Protein AF-A0A941EPT4-F1 (afdb_monomer)

Foldseek 3Di:
DDDDDDDDDDDDDDDDDPDPDDDPPPPPPPDPPDQPPDDAAEADPPPDPDDLDDPPADPPVVLVVLVVLLLVLLVVCVPVDPPQDPDDDPRDTFFDADFQQQEAEEEEAEEDAPVCCVLGDDLVLVVLLLVVLQDAQCADDPADHFNYHYDYDDSPPPRNYHHDPCLLQAACPDPSVLVCLQVSQDDFLSHAYEYEHAHLDDPRDGHAKAADAFDQPPSSRHHMYGHSQLTQCRPVRQHHSLSNVQRVLRSLPWAALQAVASDPPRRVFRPRHGYNHAHEEQDPPDPSLDSRGHYGNVSNRYDDPRSSRSSSSSCSSGRDDRPPDD

Sequence (326 aa):
MTTAVLMGTSLTGAGSALAMSGGAADHQTAAPQERQATVCIEPPRAGFDGAIRDIDDPTTAEEIAQQDSLLQALQQRAGLYTPLRIPGRPNELHAFYATGSVTIPVYVHDIYDPAEPATKLSLSQILGQIAVLNRAFAGGGPSASTAFKFELKNPFSP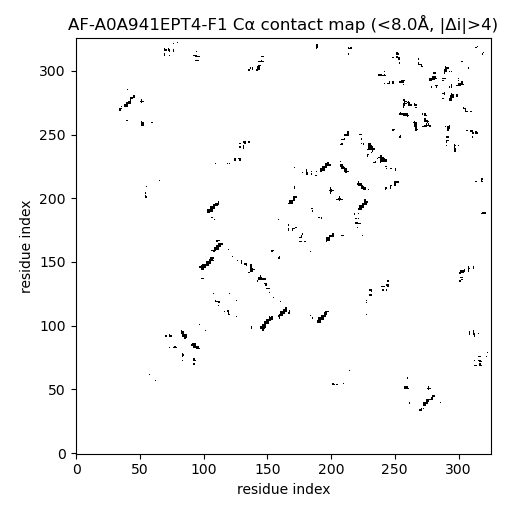TLYVADADLFQAPVDGDLVREAKQRLHVGGMNALNLYYNQARQTQGEPLLGQATFPTNDNLAQDGVIDAYDSIAGARDGSMDGDTVVHEVGHWLGLYHTFENGCASPGDYVADTPPEAWAAQGCPEQFNLHNYMDYVDDGCMDRFTPDQAQRMADSWAGFRMPVPNGS

Structure (mmCIF, N/CA/C/O backbone):
data_AF-A0A941EPT4-F1
#
_entry.id   AF-A0A941EPT4-F1
#
loop_
_atom_site.group_PDB
_atom_site.id
_atom_site.type_symbol
_atom_site.label_atom_id
_atom_site.label_alt_id
_atom_site.label_comp_id
_atom_site.label_asym_id
_atom_site.label_entity_id
_atom_site.label_seq_id
_atom_site.pdbx_PDB_ins_code
_atom_site.Cartn_x
_atom_site.Cartn_y
_atom_site.Cartn_z
_atom_site.occupancy
_atom_site.B_iso_or_equiv
_atom_site.auth_seq_id
_atom_site.auth_comp_id
_atom_site.auth_asym_id
_atom_site.auth_atom_id
_atom_site.pdbx_PDB_model_num
ATOM 1 N N . MET A 1 1 ? -41.689 -33.154 -70.236 1.00 33.94 1 MET A N 1
ATOM 2 C CA . MET A 1 1 ? -41.412 -33.025 -71.679 1.00 33.94 1 MET A CA 1
ATOM 3 C C . MET A 1 1 ? -40.130 -32.229 -71.841 1.00 33.94 1 MET A C 1
ATOM 5 O O . MET A 1 1 ? -39.956 -31.248 -71.136 1.00 33.94 1 MET A O 1
ATOM 9 N N . THR A 1 2 ? -39.285 -32.707 -72.754 1.00 32.34 2 THR A N 1
ATOM 10 C CA . THR A 1 2 ? -38.216 -31.983 -73.460 1.00 32.34 2 THR A CA 1
ATOM 11 C C . THR A 1 2 ? -36.945 -31.590 -72.698 1.00 32.34 2 THR A C 1
ATOM 13 O O . THR A 1 2 ? -36.825 -30.539 -72.081 1.00 32.34 2 THR A O 1
ATOM 16 N N . THR A 1 3 ? -35.954 -32.460 -72.877 1.00 26.62 3 THR A N 1
ATOM 17 C CA . THR A 1 3 ? -34.517 -32.196 -72.965 1.00 26.62 3 THR A CA 1
ATOM 18 C C . THR A 1 3 ? -34.207 -31.053 -73.941 1.00 26.62 3 THR A C 1
ATOM 20 O O . THR A 1 3 ? -34.795 -31.000 -75.020 1.00 26.62 3 THR A O 1
ATOM 23 N N . ALA A 1 4 ? -33.213 -30.219 -73.629 1.00 29.41 4 ALA A N 1
ATOM 24 C CA . ALA A 1 4 ? -32.471 -29.457 -74.630 1.00 29.41 4 ALA A CA 1
ATOM 25 C C . ALA A 1 4 ? -30.988 -29.408 -74.239 1.00 29.41 4 ALA A C 1
ATOM 27 O O . ALA A 1 4 ? -30.621 -28.943 -73.163 1.00 29.41 4 ALA A O 1
ATOM 28 N N . VAL A 1 5 ? -30.167 -29.947 -75.137 1.00 26.67 5 VAL A N 1
ATOM 29 C CA . VAL A 1 5 ? -28.704 -29.900 -75.157 1.00 26.67 5 VAL A CA 1
ATOM 30 C C . VAL A 1 5 ? -28.292 -28.706 -76.016 1.00 26.67 5 VAL A C 1
ATOM 32 O O . VAL A 1 5 ? -28.845 -28.534 -77.101 1.00 26.67 5 VAL A O 1
ATOM 35 N N . LEU A 1 6 ? -27.277 -27.946 -75.600 1.00 28.70 6 LEU A N 1
ATOM 36 C CA . LEU A 1 6 ? -26.445 -27.182 -76.529 1.00 28.70 6 LEU A CA 1
ATOM 37 C C . LEU A 1 6 ? -24.978 -27.223 -76.089 1.00 28.70 6 LEU A C 1
ATOM 39 O O . LEU A 1 6 ? -24.637 -26.916 -74.951 1.00 28.70 6 LEU A O 1
ATOM 43 N N . MET A 1 7 ? -24.142 -27.661 -77.029 1.00 27.39 7 MET A N 1
ATOM 44 C CA . MET A 1 7 ? -22.683 -27.679 -76.975 1.00 27.39 7 MET A CA 1
ATOM 45 C C . MET A 1 7 ? -22.106 -26.267 -77.128 1.00 27.39 7 MET A C 1
ATOM 47 O O . MET A 1 7 ? -22.691 -25.445 -77.832 1.00 27.39 7 MET A O 1
ATOM 51 N N . GLY A 1 8 ? -20.901 -26.028 -76.601 1.00 27.12 8 GLY A N 1
ATOM 52 C CA . GLY A 1 8 ? -20.106 -24.884 -77.044 1.00 27.12 8 GLY A CA 1
ATOM 53 C C . GLY A 1 8 ? -18.891 -24.538 -76.192 1.00 27.12 8 GLY A C 1
ATOM 54 O O . GLY A 1 8 ? -18.998 -23.772 -75.248 1.00 27.12 8 GLY A O 1
ATOM 55 N N . THR A 1 9 ? -17.734 -25.023 -76.645 1.00 32.84 9 THR A N 1
ATOM 56 C CA . THR A 1 9 ? -16.396 -24.405 -76.541 1.00 32.84 9 THR A CA 1
ATOM 57 C C . THR A 1 9 ? -15.717 -24.275 -75.173 1.00 32.84 9 THR A C 1
ATOM 59 O O . THR A 1 9 ? -16.002 -23.408 -74.356 1.00 32.84 9 THR A O 1
ATOM 62 N N . SER A 1 10 ? -14.686 -25.104 -75.029 1.00 31.95 10 SER A N 1
ATOM 63 C CA . SER A 1 10 ? -13.538 -24.981 -74.138 1.00 31.95 10 SER A CA 1
ATOM 64 C C . SER A 1 10 ? -12.729 -23.702 -74.386 1.00 31.95 10 SER A C 1
ATOM 66 O O . SER A 1 10 ? -12.242 -23.486 -75.496 1.00 31.95 10 SER A O 1
ATOM 68 N N . LEU A 1 11 ? -12.488 -22.935 -73.325 1.00 34.22 11 LEU A N 1
ATOM 69 C CA . LEU A 1 11 ? -11.358 -22.017 -73.200 1.00 34.22 11 LEU A CA 1
ATOM 70 C C . LEU A 1 11 ? -10.747 -22.225 -71.813 1.00 34.22 11 LEU A C 1
ATOM 72 O O . LEU A 1 11 ? -11.377 -22.002 -70.783 1.00 34.22 11 LEU A O 1
ATOM 76 N N . THR A 1 12 ? -9.517 -22.724 -71.814 1.00 34.16 12 THR A N 1
ATOM 77 C CA . THR A 1 12 ? -8.653 -22.890 -70.650 1.00 34.16 12 THR A CA 1
ATOM 78 C C . THR A 1 12 ? -8.263 -21.519 -70.104 1.00 34.16 12 THR A C 1
ATOM 80 O O . THR A 1 12 ? -7.424 -20.836 -70.688 1.00 34.16 12 THR A O 1
ATOM 83 N N . GLY A 1 13 ? -8.866 -21.122 -68.987 1.00 34.75 13 GLY A N 1
ATOM 84 C CA . GLY A 1 13 ? -8.402 -20.021 -68.149 1.00 34.75 13 GLY A CA 1
ATOM 85 C C . GLY A 1 13 ? -7.896 -20.591 -66.832 1.00 34.75 13 GLY A C 1
ATOM 86 O O . GLY A 1 13 ? -8.664 -21.200 -66.092 1.00 34.75 13 GLY A O 1
ATOM 87 N N . ALA A 1 14 ? -6.601 -20.435 -66.562 1.00 41.59 14 ALA A N 1
ATOM 88 C CA . ALA A 1 14 ? -5.994 -20.773 -65.283 1.00 41.59 14 ALA A CA 1
ATOM 89 C C . ALA A 1 14 ? -6.617 -19.896 -64.183 1.00 41.59 14 ALA A C 1
ATOM 91 O O . ALA A 1 14 ? -6.289 -18.719 -64.051 1.00 41.59 14 ALA A O 1
ATOM 92 N N . GLY A 1 15 ? -7.562 -20.466 -63.437 1.00 31.33 15 GLY A N 1
ATOM 93 C CA . GLY A 1 15 ? -8.134 -19.870 -62.239 1.00 31.33 15 GLY A CA 1
ATOM 94 C C . GLY A 1 15 ? -7.356 -20.342 -61.021 1.00 31.33 15 GLY A C 1
ATOM 95 O O . GLY A 1 15 ? -7.409 -21.519 -60.669 1.00 31.33 15 GLY A O 1
ATOM 96 N N . SER A 1 16 ? -6.624 -19.420 -60.401 1.00 36.47 16 SER A N 1
ATOM 97 C CA . SER A 1 16 ? -6.009 -19.585 -59.089 1.00 36.47 16 SER A CA 1
ATOM 98 C C . SER A 1 16 ? -7.036 -20.118 -58.090 1.00 36.47 16 SER A C 1
ATOM 100 O O . SER A 1 16 ? -8.097 -19.522 -57.904 1.00 36.47 16 SER A O 1
ATOM 102 N N . ALA A 1 17 ? -6.730 -21.245 -57.451 1.00 33.69 17 ALA A N 1
ATOM 103 C CA . ALA A 1 17 ? -7.543 -21.776 -56.372 1.00 33.69 17 ALA A CA 1
ATOM 104 C C . ALA A 1 17 ? -7.534 -20.783 -55.197 1.00 33.69 17 ALA A C 1
ATOM 106 O O . ALA A 1 17 ? -6.519 -20.621 -54.521 1.00 33.69 17 ALA A O 1
ATOM 107 N N . LEU A 1 18 ? -8.670 -20.124 -54.952 1.00 31.77 18 LEU A N 1
ATOM 108 C CA . LEU A 1 18 ? -8.967 -19.532 -53.651 1.00 31.77 18 LEU A CA 1
ATOM 109 C C . LEU A 1 18 ? -9.171 -20.688 -52.665 1.00 31.77 18 LEU A C 1
ATOM 111 O O . LEU A 1 18 ? -10.244 -21.287 -52.602 1.00 31.77 18 LEU A O 1
ATOM 115 N N . ALA A 1 19 ? -8.133 -21.010 -51.900 1.00 34.28 19 ALA A N 1
ATOM 116 C CA . ALA A 1 19 ? -8.302 -21.745 -50.659 1.00 34.28 19 ALA A CA 1
ATOM 117 C C . ALA A 1 19 ? -8.869 -20.771 -49.618 1.00 34.28 19 ALA A C 1
ATOM 119 O O . ALA A 1 19 ? -8.200 -19.829 -49.199 1.00 34.28 19 ALA A O 1
ATOM 120 N N . MET A 1 20 ? -10.123 -20.985 -49.219 1.00 36.06 20 MET A N 1
ATOM 121 C CA . MET A 1 20 ? -10.685 -20.366 -48.024 1.00 36.06 20 MET A CA 1
ATOM 122 C C . MET A 1 20 ? -10.051 -21.032 -46.801 1.00 36.06 20 MET A C 1
ATOM 124 O O . MET A 1 20 ? -10.525 -22.065 -46.334 1.00 36.06 20 MET A O 1
ATOM 128 N N . SER A 1 21 ? -8.957 -20.466 -46.295 1.00 33.31 21 SER A N 1
ATOM 129 C CA . SER A 1 21 ? -8.461 -20.784 -44.959 1.00 33.31 21 SER A CA 1
ATOM 130 C C . SER A 1 21 ? -9.197 -19.904 -43.954 1.00 33.31 21 SER A C 1
ATOM 132 O O . SER A 1 21 ? -8.997 -18.689 -43.921 1.00 33.31 21 SER A O 1
ATOM 134 N N . GLY A 1 22 ? -10.060 -20.518 -43.144 1.00 31.47 22 GLY A N 1
ATOM 135 C CA . GLY A 1 22 ? -10.551 -19.902 -41.919 1.00 31.47 22 GLY A CA 1
ATOM 136 C C . GLY A 1 22 ? -9.358 -19.545 -41.038 1.00 31.47 22 GLY A C 1
ATOM 137 O O . GLY A 1 22 ? -8.642 -20.431 -40.576 1.00 31.47 22 GLY A O 1
ATOM 138 N N . GLY A 1 23 ? -9.122 -18.248 -40.856 1.00 26.20 23 GLY A N 1
ATOM 139 C CA . GLY A 1 23 ? -8.163 -17.749 -39.885 1.00 26.20 23 GLY A CA 1
ATOM 140 C C . GLY A 1 23 ? -8.734 -17.959 -38.492 1.00 26.20 23 GLY A C 1
ATOM 141 O O . GLY A 1 23 ? -9.517 -17.142 -38.015 1.00 26.20 23 GLY A O 1
ATOM 142 N N . ALA A 1 24 ? -8.358 -19.062 -37.848 1.00 31.55 24 ALA A N 1
ATOM 143 C CA . ALA A 1 24 ? -8.254 -19.051 -36.401 1.00 31.55 24 ALA A CA 1
ATOM 144 C C . ALA A 1 24 ? -7.225 -17.965 -36.068 1.00 31.55 24 ALA A C 1
ATOM 146 O O . ALA A 1 24 ? -6.099 -18.006 -36.564 1.00 31.55 24 ALA A O 1
ATOM 147 N N . ALA A 1 25 ? -7.646 -16.946 -35.323 1.00 33.06 25 ALA A N 1
ATOM 148 C CA . ALA A 1 25 ? -6.729 -15.984 -34.748 1.00 33.06 25 ALA A CA 1
ATOM 149 C C . ALA A 1 25 ? -5.840 -16.753 -33.765 1.00 33.06 25 ALA A C 1
ATOM 151 O O . ALA A 1 25 ? -6.234 -17.003 -32.627 1.00 33.06 25 ALA A O 1
ATOM 152 N N . ASP A 1 26 ? -4.671 -17.179 -34.238 1.00 28.75 26 ASP A N 1
ATOM 153 C CA . ASP A 1 26 ? -3.569 -17.573 -33.379 1.00 28.75 26 ASP A CA 1
ATOM 154 C C . ASP A 1 26 ? -3.205 -16.333 -32.558 1.00 28.75 26 ASP A C 1
ATOM 156 O O . ASP A 1 26 ? -2.473 -15.448 -33.005 1.00 28.75 26 ASP A O 1
ATOM 160 N N . HIS A 1 27 ? -3.746 -16.255 -31.342 1.00 31.38 27 HIS A N 1
ATOM 161 C CA . HIS A 1 27 ? -3.106 -15.529 -30.259 1.00 31.38 27 HIS A CA 1
ATOM 162 C C . HIS A 1 27 ? -1.772 -16.235 -30.002 1.00 31.38 27 HIS A C 1
ATOM 164 O O . HIS A 1 27 ? -1.653 -17.094 -29.131 1.00 31.38 27 HIS A O 1
ATOM 170 N N . GLN A 1 28 ? -0.764 -15.893 -30.806 1.00 29.69 28 GLN A N 1
ATOM 171 C CA . GLN A 1 28 ? 0.622 -16.116 -30.441 1.00 29.69 28 GLN A CA 1
ATOM 172 C C . GLN A 1 28 ? 0.864 -15.262 -29.202 1.00 29.69 28 GLN A C 1
ATOM 174 O O . GLN A 1 28 ? 1.093 -14.057 -29.281 1.00 29.69 28 GLN A O 1
ATOM 179 N N . THR A 1 29 ? 0.732 -15.890 -28.038 1.00 31.58 29 THR A N 1
ATOM 180 C CA . THR A 1 29 ? 1.346 -15.412 -26.807 1.00 31.58 29 THR A CA 1
ATOM 181 C C . THR A 1 29 ? 2.811 -15.162 -27.130 1.00 31.58 29 THR A C 1
ATOM 183 O O . THR A 1 29 ? 3.498 -16.081 -27.588 1.00 31.58 29 THR A O 1
ATOM 186 N N . ALA A 1 30 ? 3.258 -13.917 -26.970 1.00 31.81 30 ALA A N 1
ATOM 187 C CA . ALA A 1 30 ? 4.658 -13.569 -27.130 1.00 31.81 30 ALA A CA 1
ATOM 188 C C . ALA A 1 30 ? 5.512 -14.557 -26.321 1.00 31.81 30 ALA A C 1
ATOM 190 O O . ALA A 1 30 ? 5.150 -14.934 -25.204 1.00 31.81 30 ALA A O 1
ATOM 191 N N . ALA A 1 31 ? 6.604 -15.026 -26.925 1.00 30.89 31 ALA A N 1
ATOM 192 C CA . ALA A 1 31 ? 7.554 -15.898 -26.255 1.00 30.89 31 ALA A CA 1
ATOM 193 C C . ALA A 1 31 ? 8.026 -15.243 -24.939 1.00 30.89 31 ALA A C 1
ATOM 195 O O . ALA A 1 31 ? 8.144 -14.015 -24.901 1.00 30.89 31 ALA A O 1
ATOM 196 N N . PRO A 1 32 ? 8.300 -16.029 -23.880 1.00 39.06 32 PRO A N 1
ATOM 197 C CA . PRO A 1 32 ? 8.771 -15.491 -22.610 1.00 39.06 32 PRO A CA 1
ATOM 198 C C . PRO A 1 32 ? 10.054 -14.715 -22.887 1.00 39.06 32 PRO A C 1
ATOM 200 O O . PRO A 1 32 ? 10.982 -15.276 -23.477 1.00 39.06 32 PRO A O 1
ATOM 203 N N . GLN A 1 33 ? 10.098 -13.437 -22.514 1.00 40.81 33 GLN A N 1
ATOM 204 C CA . GLN A 1 33 ? 11.348 -12.694 -22.539 1.00 40.81 33 GLN A CA 1
ATOM 205 C C . GLN A 1 33 ? 12.333 -13.449 -21.639 1.00 40.81 33 GLN A C 1
ATOM 207 O O . GLN A 1 33 ? 12.139 -13.579 -20.433 1.00 40.81 33 GLN A O 1
ATOM 212 N N . GLU A 1 34 ? 13.356 -14.040 -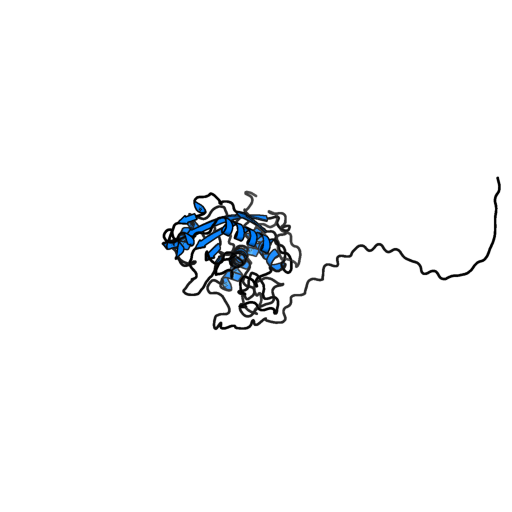22.256 1.00 36.03 34 GLU A N 1
ATOM 213 C CA . GLU A 1 34 ? 14.549 -14.499 -21.557 1.00 36.03 34 GLU A CA 1
ATOM 214 C C . GLU A 1 34 ? 15.016 -13.376 -20.630 1.00 36.03 34 GLU A C 1
ATOM 216 O O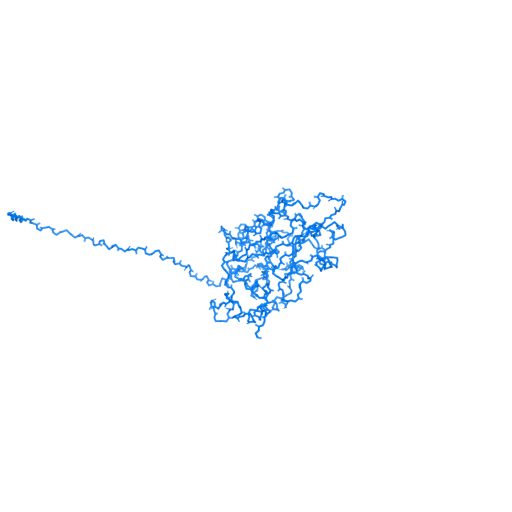 . GLU A 1 34 ? 15.165 -12.247 -21.095 1.00 36.03 34 GLU A O 1
ATOM 221 N N . ARG A 1 35 ? 15.220 -13.705 -19.342 1.00 42.16 35 ARG A N 1
ATOM 222 C CA . ARG A 1 35 ? 15.854 -12.863 -18.313 1.00 42.16 35 ARG A CA 1
ATOM 223 C C . ARG A 1 35 ? 16.743 -11.804 -18.962 1.00 42.16 35 ARG A C 1
ATOM 225 O O . ARG A 1 35 ? 17.829 -12.152 -19.431 1.00 42.16 35 ARG A O 1
ATOM 232 N N . GLN A 1 36 ? 16.320 -10.540 -18.972 1.00 42.09 36 GLN A N 1
ATOM 233 C CA . GLN A 1 36 ? 17.203 -9.437 -19.346 1.00 42.09 36 GLN A CA 1
ATOM 234 C C . GLN A 1 36 ? 18.212 -9.192 -18.217 1.00 42.09 36 GLN A C 1
ATOM 236 O O . GLN A 1 36 ? 18.281 -8.130 -17.616 1.00 42.09 36 GLN A O 1
ATOM 241 N N . ALA A 1 37 ? 19.059 -10.180 -17.943 1.00 51.09 37 ALA A N 1
ATOM 242 C CA . ALA A 1 37 ? 20.361 -9.901 -17.379 1.00 51.09 37 ALA A CA 1
ATOM 243 C C . ALA A 1 37 ? 21.176 -9.257 -18.503 1.00 51.09 37 ALA A C 1
ATOM 245 O O . ALA A 1 37 ? 21.745 -10.000 -19.302 1.00 51.09 37 ALA A O 1
ATOM 246 N N . THR A 1 38 ? 21.204 -7.922 -18.647 1.00 58.91 38 THR A N 1
ATOM 247 C CA . THR A 1 38 ? 22.326 -7.300 -19.391 1.00 58.91 38 THR A CA 1
ATOM 248 C C . THR A 1 38 ? 22.602 -5.804 -19.241 1.00 58.91 38 THR A C 1
ATOM 250 O O . THR A 1 38 ? 23.679 -5.411 -19.682 1.00 58.91 38 THR A O 1
ATOM 253 N N . VAL A 1 39 ? 21.776 -4.963 -18.609 1.00 74.62 39 VAL A N 1
ATOM 254 C CA . VAL A 1 39 ? 22.200 -3.580 -18.296 1.00 74.62 39 VAL A CA 1
ATOM 255 C C . VAL A 1 39 ? 21.637 -3.156 -16.946 1.00 74.62 39 VAL A C 1
ATOM 257 O O . VAL A 1 39 ? 20.428 -3.087 -16.775 1.00 74.62 39 VAL A O 1
ATOM 260 N N . CYS A 1 40 ? 22.543 -2.891 -16.009 1.00 85.44 40 CYS A N 1
ATOM 261 C CA . CYS A 1 40 ? 22.260 -2.178 -14.771 1.00 85.44 40 CYS A CA 1
ATOM 262 C C . CYS A 1 40 ? 21.783 -0.765 -15.119 1.00 85.44 40 CYS A C 1
ATOM 264 O O . CYS A 1 40 ? 22.518 -0.035 -15.793 1.00 85.44 40 CYS A O 1
ATOM 266 N N . ILE A 1 41 ? 20.567 -0.399 -14.718 1.00 86.56 41 ILE A N 1
ATOM 267 C CA . ILE A 1 41 ? 20.085 0.969 -14.890 1.00 86.56 41 ILE A CA 1
ATOM 268 C C . ILE A 1 41 ? 20.699 1.821 -13.783 1.00 86.56 41 ILE A C 1
ATOM 270 O O . ILE A 1 41 ? 20.650 1.471 -12.610 1.00 86.56 41 ILE A O 1
ATOM 274 N N . GLU A 1 42 ? 21.269 2.957 -14.162 1.00 85.88 42 GLU A N 1
ATOM 275 C CA . GLU A 1 42 ? 21.762 3.971 -13.234 1.00 85.88 42 GLU A CA 1
ATOM 276 C C . GLU A 1 42 ? 20.909 5.236 -13.417 1.00 85.88 42 GLU A C 1
ATOM 278 O O . GLU A 1 42 ? 21.205 6.039 -14.313 1.00 85.88 42 GLU A O 1
ATOM 283 N N . PRO A 1 43 ? 19.821 5.418 -12.640 1.00 78.06 43 PRO A N 1
ATOM 284 C CA . PRO A 1 43 ? 18.956 6.582 -12.787 1.00 78.06 43 PRO A CA 1
ATOM 285 C C . PRO A 1 43 ? 19.708 7.904 -12.554 1.00 78.06 43 PRO A C 1
ATOM 287 O O . PRO A 1 43 ? 20.690 7.944 -11.801 1.00 78.06 43 PRO A O 1
ATOM 290 N N . PRO A 1 44 ? 19.272 9.023 -13.163 1.00 70.44 44 PRO A N 1
ATOM 291 C CA . PRO A 1 44 ? 19.884 10.324 -12.922 1.00 70.44 44 PRO A CA 1
ATOM 292 C C . PRO A 1 44 ? 19.861 10.679 -11.428 1.00 70.44 44 PRO A C 1
ATOM 294 O O . PRO A 1 44 ? 18.798 10.763 -10.823 1.00 70.44 44 PRO A O 1
ATOM 297 N N . ARG A 1 45 ? 21.030 10.949 -10.835 1.00 63.66 45 ARG A N 1
ATOM 298 C CA . ARG A 1 45 ? 21.137 11.417 -9.444 1.00 63.66 45 ARG A CA 1
ATOM 299 C C . ARG A 1 45 ? 20.742 12.891 -9.353 1.00 63.66 45 ARG A C 1
ATOM 301 O O . ARG A 1 45 ? 21.600 13.774 -9.396 1.00 63.66 45 ARG A O 1
ATOM 308 N N . ALA A 1 46 ? 19.450 13.184 -9.272 1.00 55.94 46 ALA A N 1
ATOM 309 C CA . ALA A 1 46 ? 18.955 14.543 -9.078 1.00 55.94 46 ALA A CA 1
ATOM 310 C C . ALA A 1 46 ? 19.129 14.993 -7.613 1.00 55.94 46 ALA A C 1
ATOM 312 O O . ALA A 1 46 ? 18.169 15.157 -6.878 1.00 55.94 46 ALA A O 1
ATOM 313 N N . GLY A 1 47 ? 20.372 15.231 -7.182 1.00 50.81 47 GLY A N 1
ATOM 314 C CA . GLY A 1 47 ? 20.651 15.824 -5.865 1.00 50.81 47 GLY A CA 1
ATOM 315 C C . GLY A 1 47 ? 20.660 14.853 -4.680 1.00 50.81 47 GLY A C 1
ATOM 316 O O . GLY A 1 47 ? 20.675 15.312 -3.541 1.00 50.81 47 GLY A O 1
ATOM 317 N N . PHE A 1 48 ? 20.708 13.542 -4.927 1.00 45.84 48 PHE A N 1
ATOM 318 C CA . PHE A 1 48 ? 20.889 12.533 -3.885 1.00 45.84 48 PHE A CA 1
ATOM 319 C C . PHE A 1 48 ? 22.373 12.158 -3.726 1.00 45.84 48 PHE A C 1
ATOM 321 O O . PHE A 1 48 ? 23.013 11.694 -4.672 1.00 45.84 48 PHE A O 1
ATOM 328 N N . ASP A 1 49 ? 22.900 12.353 -2.516 1.00 47.09 49 ASP A N 1
ATOM 329 C CA . ASP A 1 49 ? 24.171 11.781 -2.033 1.00 47.09 49 ASP A CA 1
ATOM 330 C C . ASP A 1 49 ? 23.920 10.487 -1.213 1.00 47.09 49 ASP A C 1
ATOM 332 O O . ASP A 1 49 ? 24.843 9.937 -0.610 1.00 47.09 49 ASP A O 1
ATOM 336 N N . GLY A 1 50 ? 22.663 10.022 -1.145 1.00 49.94 50 GLY A N 1
ATOM 337 C CA . GLY A 1 50 ? 22.206 8.958 -0.248 1.00 49.94 50 GLY A CA 1
ATOM 338 C C . GLY A 1 50 ? 22.345 7.530 -0.791 1.00 49.94 50 GLY A C 1
ATOM 339 O O . GLY A 1 50 ? 22.668 7.302 -1.957 1.00 49.94 50 GLY A O 1
ATOM 340 N N . ALA A 1 51 ? 22.177 6.576 0.126 1.00 48.62 51 ALA A N 1
ATOM 341 C CA . ALA A 1 51 ? 22.542 5.170 -0.007 1.00 48.62 51 ALA A CA 1
ATOM 342 C C . ALA A 1 51 ? 21.721 4.398 -1.058 1.00 48.62 51 ALA A C 1
ATOM 344 O O . ALA A 1 51 ? 20.650 4.813 -1.472 1.00 48.62 51 ALA A O 1
ATOM 345 N N . ILE A 1 52 ? 22.241 3.228 -1.446 1.00 54.84 52 ILE A N 1
ATOM 346 C CA . ILE A 1 52 ? 21.625 2.253 -2.373 1.00 54.84 52 ILE A CA 1
ATOM 347 C C . ILE A 1 52 ? 20.290 1.691 -1.828 1.00 54.84 52 ILE A C 1
ATOM 349 O O . ILE A 1 52 ? 19.589 0.995 -2.548 1.00 54.84 52 ILE A O 1
ATOM 353 N N . ARG A 1 53 ? 19.965 1.959 -0.558 1.00 58.69 53 ARG A N 1
ATOM 354 C CA . ARG A 1 53 ? 18.869 1.351 0.203 1.00 58.69 53 ARG A CA 1
ATOM 355 C C . ARG A 1 53 ? 18.194 2.415 1.053 1.00 58.69 53 ARG A C 1
ATOM 357 O O . ARG A 1 53 ? 18.907 3.271 1.594 1.00 58.69 53 ARG A O 1
ATOM 364 N N . ASP A 1 54 ? 16.876 2.346 1.170 1.00 65.88 54 ASP A N 1
ATOM 365 C CA . ASP A 1 54 ? 16.132 3.136 2.138 1.00 65.88 54 ASP A CA 1
ATOM 366 C C . ASP A 1 54 ? 16.485 2.709 3.573 1.00 65.88 54 ASP A C 1
ATOM 368 O O . ASP A 1 54 ? 17.037 1.638 3.840 1.00 65.88 54 ASP A O 1
ATOM 372 N N . ILE A 1 55 ? 16.224 3.598 4.519 1.00 65.38 55 ILE A N 1
ATOM 373 C CA . ILE A 1 55 ? 16.498 3.437 5.938 1.00 65.38 55 ILE A CA 1
ATOM 374 C C . ILE A 1 55 ? 15.622 2.369 6.596 1.00 65.38 55 ILE A C 1
ATOM 376 O O . ILE A 1 55 ? 16.012 1.830 7.636 1.00 65.38 55 ILE A O 1
ATOM 380 N N . ASP A 1 56 ? 14.478 2.043 5.999 1.00 69.94 56 ASP A N 1
ATOM 381 C CA . ASP A 1 56 ? 13.600 0.955 6.416 1.00 69.94 56 ASP A CA 1
ATOM 382 C C . ASP A 1 56 ? 13.598 -0.249 5.464 1.00 69.94 56 ASP A C 1
ATOM 384 O O . ASP A 1 56 ? 12.871 -1.216 5.716 1.00 69.94 56 ASP A O 1
ATOM 388 N N . ASP A 1 57 ? 14.487 -0.261 4.462 1.00 76.81 57 ASP A N 1
ATOM 389 C CA . ASP A 1 57 ? 14.710 -1.454 3.654 1.00 76.81 57 ASP A CA 1
ATOM 390 C C . ASP A 1 57 ? 15.178 -2.612 4.549 1.00 76.81 57 ASP A C 1
ATOM 392 O O . ASP A 1 57 ? 16.102 -2.453 5.367 1.00 76.81 57 ASP A O 1
ATOM 396 N N . PRO A 1 58 ? 14.608 -3.819 4.372 1.00 81.38 58 PRO A N 1
ATOM 397 C CA . PRO A 1 58 ? 15.099 -5.005 5.061 1.00 81.38 58 PRO A CA 1
ATOM 398 C C . PRO A 1 58 ? 16.577 -5.193 4.738 1.00 81.38 58 PRO A C 1
ATOM 400 O O . PRO A 1 58 ? 17.041 -4.812 3.680 1.00 81.38 58 PRO A O 1
ATOM 403 N N . THR A 1 59 ? 17.377 -5.787 5.609 1.00 84.94 59 THR A N 1
ATOM 404 C CA . THR A 1 59 ? 18.741 -6.213 5.261 1.00 84.94 59 THR A CA 1
ATOM 405 C C . THR A 1 59 ? 18.714 -7.362 4.251 1.00 84.94 59 THR A C 1
ATOM 407 O O . THR A 1 59 ? 17.776 -8.153 4.235 1.00 84.94 59 THR A O 1
ATOM 410 N N . THR A 1 60 ? 19.788 -7.562 3.479 1.00 82.31 60 THR A N 1
ATOM 411 C CA . THR A 1 60 ? 19.897 -8.727 2.574 1.00 82.31 60 THR A CA 1
ATOM 412 C C . THR A 1 60 ? 19.658 -10.055 3.307 1.00 82.31 60 THR A C 1
ATOM 414 O O . THR A 1 60 ? 19.122 -11.007 2.746 1.00 82.31 60 THR A O 1
ATOM 417 N N . ALA A 1 61 ? 20.039 -10.143 4.587 1.00 85.44 61 ALA A N 1
ATOM 418 C CA . ALA A 1 61 ? 19.765 -11.322 5.404 1.00 85.44 61 ALA A CA 1
ATOM 419 C C . ALA A 1 61 ? 18.264 -11.492 5.704 1.00 85.44 61 ALA A C 1
ATOM 421 O O . ALA A 1 61 ? 17.761 -12.615 5.654 1.00 85.44 61 ALA A O 1
ATOM 422 N N . GLU A 1 62 ? 17.559 -10.400 6.003 1.00 88.19 62 GLU A N 1
ATOM 423 C CA . GLU A 1 62 ? 16.109 -10.393 6.227 1.00 88.19 62 GLU A CA 1
ATOM 424 C C . GLU A 1 62 ? 15.339 -10.691 4.940 1.00 88.19 62 GLU A C 1
ATOM 426 O O . GLU A 1 62 ? 14.386 -11.461 4.979 1.00 88.19 62 GLU A O 1
ATOM 431 N N . GLU A 1 63 ? 15.788 -10.193 3.789 1.00 85.06 63 GLU A N 1
ATOM 432 C CA . GLU A 1 63 ? 15.202 -10.527 2.486 1.00 85.06 63 GLU A CA 1
ATOM 433 C C . GLU A 1 63 ? 15.326 -12.011 2.152 1.00 85.06 63 GLU A C 1
ATOM 435 O O . GLU A 1 63 ? 14.350 -12.645 1.752 1.00 85.06 63 GLU A O 1
ATOM 440 N N . ILE A 1 64 ? 16.518 -12.591 2.333 1.00 84.62 64 ILE A N 1
ATOM 441 C CA . ILE A 1 64 ? 16.732 -14.025 2.109 1.00 84.62 64 ILE A CA 1
ATOM 442 C C . ILE A 1 64 ? 15.819 -14.825 3.041 1.00 84.62 64 ILE A C 1
ATOM 444 O O . ILE A 1 64 ? 15.139 -15.747 2.593 1.00 84.62 64 ILE A O 1
ATOM 448 N N . ALA A 1 65 ? 15.748 -14.445 4.320 1.00 87.50 65 ALA A N 1
ATOM 449 C CA . ALA A 1 65 ? 14.866 -15.095 5.283 1.00 87.50 65 ALA A CA 1
ATOM 450 C C . ALA A 1 65 ? 13.383 -14.963 4.894 1.00 87.50 65 ALA A C 1
ATOM 452 O O . ALA A 1 65 ? 12.620 -15.921 5.035 1.00 87.50 65 ALA A O 1
ATOM 453 N N . GLN A 1 66 ? 12.976 -13.809 4.369 1.00 88.06 66 GLN A N 1
ATOM 454 C CA . GLN A 1 66 ? 11.625 -13.549 3.887 1.00 88.06 66 GLN A CA 1
ATOM 455 C C . GLN A 1 66 ? 11.302 -14.390 2.641 1.00 88.06 66 GLN A C 1
ATOM 457 O O . GLN A 1 66 ? 10.224 -14.982 2.554 1.00 88.06 66 GLN A O 1
ATOM 462 N N . GLN A 1 67 ? 12.247 -14.519 1.707 1.00 88.25 67 GLN A N 1
ATOM 463 C CA . GLN A 1 67 ? 12.104 -15.349 0.512 1.00 88.25 67 GLN A CA 1
ATOM 464 C C . GLN A 1 67 ? 12.027 -16.845 0.857 1.00 88.25 67 GLN A C 1
ATOM 466 O O . GLN A 1 67 ? 11.172 -17.562 0.325 1.00 88.25 67 GLN A O 1
ATOM 471 N N . ASP A 1 68 ? 12.869 -17.314 1.779 1.00 87.06 68 ASP A N 1
ATOM 472 C CA . ASP A 1 68 ? 12.825 -18.684 2.296 1.00 87.06 68 ASP A CA 1
ATOM 473 C C . ASP A 1 68 ? 11.498 -18.959 3.017 1.00 87.06 68 ASP A C 1
ATOM 475 O O . ASP A 1 68 ? 10.866 -20.001 2.804 1.00 87.06 68 ASP A O 1
ATOM 479 N N . SER A 1 69 ? 11.030 -17.997 3.817 1.00 89.88 69 SER A N 1
ATOM 480 C CA . SER A 1 69 ? 9.747 -18.075 4.520 1.00 89.88 69 SER A CA 1
ATOM 481 C C . SER A 1 69 ? 8.573 -18.142 3.548 1.00 89.88 69 SER A C 1
ATOM 483 O O . SER A 1 69 ? 7.663 -18.945 3.757 1.00 89.88 69 SER A O 1
ATOM 485 N N . LEU A 1 70 ? 8.602 -17.368 2.457 1.00 89.69 70 LEU A N 1
ATOM 486 C CA . LEU A 1 70 ? 7.573 -17.405 1.416 1.00 89.69 70 LEU A CA 1
ATOM 487 C C . LEU A 1 70 ? 7.518 -18.782 0.755 1.00 89.69 70 LEU A C 1
ATOM 489 O O . LEU A 1 70 ? 6.448 -19.387 0.660 1.00 89.69 70 LEU A O 1
ATOM 493 N N . LEU A 1 71 ? 8.671 -19.320 0.352 1.00 86.56 71 LEU A N 1
ATOM 494 C CA . LEU A 1 71 ? 8.739 -20.648 -0.247 1.00 86.56 71 LEU A CA 1
ATOM 495 C C . LEU A 1 71 ? 8.208 -21.721 0.713 1.00 86.56 71 LEU A C 1
ATOM 497 O O . LEU A 1 71 ? 7.390 -22.556 0.321 1.00 86.56 71 LEU A O 1
ATOM 501 N N . GLN A 1 72 ? 8.630 -21.688 1.978 1.00 86.81 72 GLN A N 1
ATOM 502 C CA . GLN A 1 72 ? 8.182 -22.643 2.987 1.00 86.81 72 GLN A CA 1
ATOM 503 C C . GLN A 1 72 ? 6.672 -22.525 3.245 1.00 86.81 72 GLN A C 1
ATOM 505 O O . GLN A 1 72 ? 5.965 -23.532 3.334 1.00 86.81 72 GLN A O 1
ATOM 510 N N . ALA A 1 73 ? 6.154 -21.301 3.304 1.00 87.56 73 ALA A N 1
ATOM 511 C CA . ALA A 1 73 ? 4.741 -21.011 3.474 1.00 87.56 73 ALA A CA 1
ATOM 512 C C . ALA A 1 73 ? 3.879 -21.515 2.305 1.00 87.56 73 ALA A C 1
ATOM 514 O O . ALA A 1 73 ? 2.787 -22.051 2.532 1.00 87.56 73 ALA A O 1
ATOM 515 N N . LEU A 1 74 ? 4.362 -21.374 1.069 1.00 87.06 74 LEU A N 1
ATOM 516 C CA . LEU A 1 74 ? 3.720 -21.921 -0.127 1.00 87.06 74 LEU A CA 1
ATOM 517 C C . LEU A 1 74 ? 3.742 -23.452 -0.115 1.00 87.06 74 LEU A C 1
ATOM 519 O O . LEU A 1 74 ? 2.720 -24.078 -0.390 1.00 87.06 74 LEU A O 1
ATOM 523 N N . GLN A 1 75 ? 4.870 -24.063 0.262 1.00 84.56 75 GLN A N 1
ATOM 524 C CA . GLN A 1 75 ? 4.998 -25.519 0.389 1.00 84.56 75 GLN A CA 1
ATOM 525 C C . GLN A 1 75 ? 4.018 -26.090 1.419 1.00 84.56 75 GLN A C 1
ATOM 527 O O . GLN A 1 75 ? 3.343 -27.077 1.137 1.00 84.56 75 GLN A O 1
ATOM 532 N N . GLN A 1 76 ? 3.892 -25.453 2.586 1.00 83.81 76 GLN A N 1
ATOM 533 C CA . GLN A 1 76 ? 2.954 -25.869 3.636 1.00 83.81 76 GLN A CA 1
ATOM 534 C C . GLN A 1 76 ? 1.488 -25.786 3.191 1.00 83.81 76 GLN A C 1
ATOM 536 O O . GLN A 1 76 ? 0.651 -26.548 3.672 1.00 83.81 76 GLN A O 1
ATOM 541 N N . ARG A 1 77 ? 1.170 -24.863 2.278 1.00 81.94 77 ARG A N 1
ATOM 542 C CA . ARG A 1 77 ? -0.190 -24.645 1.770 1.00 81.94 77 ARG A CA 1
ATOM 543 C C . ARG A 1 77 ? -0.471 -25.352 0.450 1.00 81.94 77 ARG A C 1
ATOM 545 O O . ARG A 1 77 ? -1.617 -25.342 -0.008 1.00 81.94 77 ARG A O 1
ATOM 552 N N . ALA A 1 78 ? 0.534 -25.986 -0.150 1.00 79.38 78 ALA A N 1
ATOM 553 C CA . ALA A 1 78 ? 0.380 -26.745 -1.378 1.00 79.38 78 ALA A CA 1
ATOM 554 C C . ALA A 1 78 ? -0.701 -27.823 -1.196 1.00 79.38 78 ALA A C 1
ATOM 556 O O . ALA A 1 78 ? -0.671 -28.620 -0.261 1.00 79.38 78 ALA A O 1
ATOM 557 N N . GLY A 1 79 ? -1.699 -27.821 -2.080 1.00 74.81 79 GLY A N 1
ATOM 558 C CA . GLY A 1 79 ? -2.838 -28.739 -2.005 1.00 74.81 79 GLY A CA 1
ATOM 559 C C . GLY A 1 79 ? -3.941 -28.352 -1.009 1.00 74.81 79 GLY A C 1
ATOM 560 O O . GLY A 1 79 ? -5.036 -28.895 -1.126 1.00 74.81 79 GLY A O 1
ATOM 561 N N . LEU A 1 80 ? -3.719 -27.394 -0.098 1.00 75.81 80 LEU A N 1
ATOM 562 C CA . LEU A 1 80 ? -4.782 -26.846 0.765 1.00 75.81 80 LEU A CA 1
ATOM 563 C C . LEU A 1 80 ? -5.656 -25.833 0.021 1.00 75.81 80 LEU A C 1
ATOM 565 O O . LEU A 1 80 ? -6.849 -25.711 0.294 1.00 75.81 80 LEU A O 1
ATOM 569 N N . TYR A 1 81 ? -5.067 -25.135 -0.949 1.00 70.25 81 TYR A N 1
ATOM 570 C CA . TYR A 1 81 ? -5.737 -24.125 -1.753 1.00 70.25 81 TYR A CA 1
ATOM 571 C C . TYR A 1 81 ? -5.615 -24.436 -3.239 1.00 70.25 81 TYR A C 1
ATOM 573 O O . TYR A 1 81 ? -4.519 -24.512 -3.794 1.00 70.25 81 TYR A O 1
ATOM 581 N N . THR A 1 82 ? -6.762 -24.575 -3.907 1.00 59.78 82 THR A N 1
ATOM 582 C CA . THR A 1 82 ? -6.819 -24.499 -5.371 1.00 59.78 82 THR A CA 1
ATOM 583 C C . THR A 1 82 ? -6.830 -23.015 -5.700 1.00 59.78 82 THR A C 1
ATOM 585 O O . THR A 1 82 ? -7.886 -22.388 -5.634 1.00 59.78 82 THR A O 1
ATOM 588 N N . PRO A 1 83 ? -5.644 -22.432 -5.902 1.00 53.62 83 PRO A N 1
ATOM 589 C CA . PRO A 1 83 ? -4.981 -22.597 -7.188 1.00 53.62 83 PRO A CA 1
ATOM 590 C C . PRO A 1 83 ? -3.443 -22.619 -7.104 1.00 53.62 83 PRO A C 1
ATOM 592 O O . PRO A 1 83 ? -2.785 -22.220 -8.062 1.00 53.62 83 PRO A O 1
ATOM 595 N N . LEU A 1 84 ? -2.864 -23.078 -5.986 1.00 59.59 84 LEU A N 1
ATOM 596 C CA . LEU A 1 84 ? -1.424 -23.340 -5.911 1.00 59.59 84 LEU A CA 1
ATOM 597 C C . LEU A 1 84 ? -1.097 -24.458 -6.902 1.00 59.59 84 LEU A C 1
ATOM 599 O O . LEU A 1 84 ? -1.353 -25.640 -6.663 1.00 59.59 84 LEU A O 1
ATOM 603 N N . ARG A 1 85 ? -0.617 -24.061 -8.072 1.00 56.88 85 ARG A N 1
ATOM 604 C CA . ARG A 1 85 ? -0.160 -24.943 -9.137 1.00 56.88 85 ARG A CA 1
ATOM 605 C C . ARG A 1 85 ? 1.312 -24.617 -9.342 1.00 56.88 85 ARG A C 1
ATOM 607 O O . ARG A 1 85 ? 1.764 -23.531 -9.017 1.00 56.88 85 ARG A O 1
ATOM 614 N N . ILE A 1 86 ? 2.070 -25.549 -9.893 1.00 47.22 86 ILE A N 1
ATOM 615 C CA . ILE A 1 86 ? 3.425 -25.269 -10.376 1.00 47.22 86 ILE A CA 1
ATOM 616 C C . ILE A 1 86 ? 3.297 -25.016 -11.887 1.00 47.22 86 ILE A C 1
ATOM 618 O O . ILE A 1 86 ? 3.392 -25.979 -12.653 1.00 47.22 86 ILE A O 1
ATOM 622 N N . PRO A 1 87 ? 2.963 -23.803 -12.370 1.00 44.03 87 PRO A N 1
ATOM 623 C CA . PRO A 1 87 ? 3.190 -23.451 -13.760 1.00 44.03 87 PRO A CA 1
ATOM 624 C C . PRO A 1 87 ? 4.590 -22.841 -13.897 1.00 44.03 87 PRO A C 1
ATOM 626 O O . PRO A 1 87 ? 4.868 -21.809 -13.304 1.00 44.03 87 PRO A O 1
ATOM 629 N N . GLY A 1 88 ? 5.466 -23.454 -14.697 1.00 53.62 88 GLY A N 1
ATOM 630 C CA . GLY A 1 88 ? 6.775 -22.872 -15.021 1.00 53.62 88 GLY A CA 1
ATOM 631 C C . GLY A 1 88 ? 7.952 -23.811 -14.781 1.00 53.62 88 GLY A C 1
ATOM 632 O O . GLY A 1 88 ? 7.840 -25.024 -14.982 1.00 53.62 88 GLY A O 1
ATOM 633 N N . ARG A 1 89 ? 9.112 -23.242 -14.425 1.00 44.81 89 ARG A N 1
ATOM 634 C CA . ARG A 1 89 ? 10.349 -24.005 -14.204 1.00 44.81 89 ARG A CA 1
ATOM 635 C C . ARG A 1 89 ? 10.120 -25.091 -13.141 1.00 44.81 89 ARG A C 1
ATOM 637 O O . ARG A 1 89 ? 9.319 -24.896 -12.228 1.00 44.81 89 ARG A O 1
ATOM 644 N N . PRO A 1 90 ? 10.818 -26.240 -13.217 1.00 37.97 90 PRO A N 1
ATOM 645 C CA . PRO A 1 90 ? 10.730 -27.245 -12.167 1.00 37.97 90 PRO A CA 1
ATOM 646 C C . PRO A 1 90 ? 11.049 -26.601 -10.807 1.00 37.97 90 PRO A C 1
ATOM 648 O O . PRO A 1 90 ? 12.149 -26.079 -10.640 1.00 37.97 90 PRO A O 1
ATOM 651 N N . ASN A 1 91 ? 10.111 -26.691 -9.856 1.00 48.12 91 ASN A N 1
ATOM 652 C CA . ASN A 1 91 ? 10.229 -26.285 -8.443 1.00 48.12 91 ASN A CA 1
ATOM 653 C C . ASN A 1 91 ? 9.877 -24.830 -8.053 1.00 48.12 91 ASN A C 1
ATOM 655 O O . ASN A 1 91 ? 10.097 -24.481 -6.896 1.00 48.12 91 ASN A O 1
ATOM 659 N N . GLU A 1 92 ? 9.279 -24.012 -8.925 1.00 66.31 92 GLU A N 1
ATOM 660 C CA . GLU A 1 92 ? 8.704 -22.712 -8.518 1.00 66.31 92 GLU A CA 1
ATOM 661 C C . GLU A 1 92 ? 7.200 -22.887 -8.194 1.00 66.31 92 GLU A C 1
ATOM 663 O O . GLU A 1 92 ? 6.390 -23.237 -9.054 1.00 66.31 92 GLU A O 1
ATOM 668 N N . LEU A 1 93 ? 6.824 -22.756 -6.916 1.00 69.12 93 LEU A N 1
ATOM 669 C CA . LEU A 1 93 ? 5.423 -22.805 -6.479 1.00 69.12 93 LEU A CA 1
ATOM 670 C C . LEU A 1 93 ? 4.787 -21.432 -6.687 1.00 69.12 93 LEU A C 1
ATOM 672 O O . LEU A 1 93 ? 5.257 -20.473 -6.086 1.00 69.12 93 LEU A O 1
ATOM 676 N N . HIS A 1 94 ? 3.692 -21.367 -7.449 1.00 81.12 94 HIS A N 1
ATOM 677 C CA . HIS A 1 94 ? 2.953 -20.126 -7.672 1.00 81.12 94 HIS A CA 1
ATOM 678 C C . HIS A 1 94 ? 1.466 -20.269 -7.330 1.00 81.12 94 HIS A C 1
ATOM 680 O O . HIS A 1 94 ? 0.824 -21.299 -7.573 1.00 81.12 94 HIS A O 1
ATOM 686 N N . ALA A 1 95 ? 0.883 -19.217 -6.772 1.00 84.19 95 ALA A N 1
ATOM 687 C CA . ALA A 1 95 ? -0.542 -19.103 -6.527 1.00 84.19 95 ALA A CA 1
ATOM 688 C C . ALA A 1 95 ? -1.235 -18.457 -7.729 1.00 84.19 95 ALA A C 1
ATOM 690 O O . ALA A 1 95 ? -0.888 -17.357 -8.144 1.00 84.19 95 ALA A O 1
ATOM 691 N N . PHE A 1 96 ? -2.254 -19.114 -8.283 1.00 83.44 96 PHE A N 1
ATOM 692 C CA . PHE A 1 96 ? -2.971 -18.587 -9.445 1.00 83.44 96 PHE A CA 1
ATOM 693 C C . PHE A 1 96 ? -4.341 -17.985 -9.093 1.00 83.44 96 PHE A C 1
ATOM 695 O O . PHE A 1 96 ? -5.352 -18.679 -9.063 1.00 83.44 96 PHE A O 1
ATOM 702 N N . TYR A 1 97 ? -4.424 -16.677 -8.884 1.00 86.25 97 TYR A N 1
ATOM 703 C CA . TYR A 1 97 ? -5.715 -16.006 -8.698 1.00 86.25 97 TYR A CA 1
ATOM 704 C C . TYR A 1 97 ? -6.189 -15.358 -9.995 1.00 86.25 97 TYR A C 1
ATOM 706 O O . TYR A 1 97 ? -5.413 -14.740 -10.718 1.00 86.25 97 TYR A O 1
ATOM 714 N N . ALA A 1 98 ? -7.489 -15.455 -10.277 1.00 88.12 98 ALA A N 1
ATOM 715 C CA . ALA A 1 98 ? -8.071 -14.677 -11.362 1.00 88.12 98 ALA A CA 1
ATOM 716 C C . ALA A 1 98 ? -8.017 -13.178 -11.023 1.00 88.12 98 ALA A C 1
ATOM 718 O O . ALA A 1 98 ? -8.129 -12.793 -9.853 1.00 88.12 98 ALA A O 1
ATOM 719 N N . THR A 1 99 ? -7.900 -12.331 -12.044 1.00 91.62 99 THR A N 1
ATOM 720 C CA . THR A 1 99 ? -7.895 -10.873 -11.886 1.00 91.62 99 THR A CA 1
ATOM 721 C C . THR A 1 99 ? -9.075 -10.391 -11.046 1.00 91.62 99 THR A C 1
ATOM 723 O O . THR A 1 99 ? -10.232 -10.725 -11.318 1.00 91.62 99 THR A O 1
ATOM 726 N N . GLY A 1 100 ? -8.780 -9.600 -10.012 1.00 93.62 100 GLY A N 1
ATOM 727 C CA . GLY A 1 100 ? -9.780 -9.032 -9.111 1.00 93.62 100 GLY A CA 1
ATOM 728 C C . GLY A 1 100 ? -10.672 -10.057 -8.394 1.00 93.62 100 GLY A C 1
ATOM 729 O O . GLY A 1 100 ? -11.829 -9.735 -8.095 1.00 93.62 100 GLY A O 1
ATOM 730 N N . SER A 1 101 ? -10.199 -11.290 -8.189 1.00 94.69 101 SER A N 1
ATOM 731 C CA . SER A 1 101 ? -10.932 -12.344 -7.470 1.00 94.69 101 SER A CA 1
ATOM 732 C C . SER A 1 101 ? -10.752 -12.295 -5.951 1.00 94.69 101 SER A C 1
ATOM 734 O O . SER A 1 101 ? -11.575 -12.852 -5.226 1.00 94.69 101 SER A O 1
ATOM 736 N N . VAL A 1 102 ? -9.724 -11.601 -5.461 1.00 95.69 102 VAL A N 1
ATOM 737 C CA . VAL A 1 102 ? -9.441 -11.417 -4.036 1.00 95.69 102 VAL A CA 1
ATOM 738 C C . VAL A 1 102 ? -9.957 -10.049 -3.604 1.00 95.69 102 VAL A C 1
ATOM 740 O O . VAL A 1 102 ? -9.495 -9.024 -4.093 1.00 95.69 102 VAL A O 1
ATOM 743 N N . THR A 1 103 ? -10.923 -10.021 -2.684 1.00 97.81 103 THR A N 1
ATOM 744 C CA . THR A 1 103 ? -11.386 -8.774 -2.051 1.00 97.81 103 THR A CA 1
ATOM 745 C C . THR A 1 103 ? -10.749 -8.641 -0.674 1.00 97.81 103 THR A C 1
ATOM 747 O O . THR A 1 103 ? -11.053 -9.425 0.225 1.00 97.81 103 THR A O 1
ATOM 750 N N . ILE A 1 104 ? -9.875 -7.652 -0.522 1.00 98.38 104 ILE A N 1
ATOM 751 C CA . ILE A 1 104 ? -9.196 -7.300 0.719 1.00 98.38 104 ILE A CA 1
ATOM 752 C C . ILE A 1 104 ? -10.097 -6.334 1.504 1.00 98.38 104 ILE A C 1
ATOM 754 O O . ILE A 1 104 ? -10.389 -5.234 1.018 1.00 98.38 104 ILE A O 1
ATOM 758 N N . PRO A 1 105 ? -10.569 -6.712 2.706 1.00 98.38 105 PRO A N 1
ATOM 759 C CA . PRO A 1 105 ? -11.205 -5.766 3.609 1.00 98.38 105 PRO A CA 1
ATOM 760 C C . PRO A 1 105 ? -10.171 -4.749 4.101 1.00 98.38 105 PRO A C 1
ATOM 762 O O . PRO A 1 105 ? -9.133 -5.137 4.634 1.00 98.38 105 PRO A O 1
ATOM 765 N N . VAL A 1 106 ? -10.480 -3.463 3.943 1.00 98.62 106 VAL A N 1
ATOM 766 C CA . VAL A 1 106 ? -9.634 -2.353 4.389 1.00 98.62 106 VAL A CA 1
ATOM 767 C C . VAL A 1 106 ? -10.262 -1.672 5.598 1.00 98.62 106 VAL A C 1
ATOM 769 O O . VAL A 1 106 ? -11.439 -1.295 5.572 1.00 98.62 106 VAL A O 1
ATOM 772 N N . TYR A 1 107 ? -9.469 -1.497 6.646 1.00 98.44 107 TYR A N 1
ATOM 773 C CA . TYR A 1 107 ? -9.800 -0.721 7.833 1.00 98.44 107 TYR A CA 1
ATOM 774 C C . TYR A 1 107 ? -8.894 0.500 7.866 1.00 98.44 107 TYR A C 1
ATOM 776 O O . TYR A 1 107 ? -7.677 0.366 7.853 1.00 98.44 107 TYR A O 1
ATOM 784 N N . VAL A 1 108 ? -9.490 1.687 7.865 1.00 98.50 108 VAL A N 1
ATOM 785 C CA . VAL A 1 108 ? -8.739 2.946 7.914 1.00 98.50 108 VAL A CA 1
ATOM 786 C C . VAL A 1 108 ? -8.760 3.492 9.334 1.00 98.50 108 VAL A C 1
ATOM 788 O O . VAL A 1 108 ? -9.795 3.427 9.995 1.00 98.50 108 VAL A O 1
ATOM 791 N N . HIS A 1 109 ? -7.637 4.036 9.782 1.00 97.81 109 HIS A N 1
ATOM 792 C CA . HIS A 1 109 ? -7.438 4.676 11.074 1.00 97.81 109 HIS A CA 1
ATOM 793 C C . HIS A 1 109 ? -6.804 6.051 10.843 1.00 97.81 109 HIS A C 1
ATOM 795 O O . HIS A 1 109 ? -5.585 6.195 10.844 1.00 97.81 109 HIS A O 1
ATOM 801 N N . ASP A 1 110 ? -7.641 7.057 10.605 1.00 97.50 110 ASP A N 1
ATOM 802 C CA . ASP A 1 110 ? -7.230 8.452 10.455 1.00 97.50 110 ASP A CA 1
ATOM 803 C C . ASP A 1 110 ? -6.941 9.052 11.834 1.00 97.50 110 ASP A C 1
ATOM 805 O O . ASP A 1 110 ? -7.864 9.356 12.602 1.00 97.50 110 ASP A O 1
ATOM 809 N N . ILE A 1 111 ? -5.656 9.146 12.172 1.00 96.31 111 ILE A N 1
ATOM 810 C CA . ILE A 1 111 ? -5.178 9.774 13.398 1.00 96.31 111 ILE A CA 1
ATOM 811 C C . ILE A 1 111 ? -4.992 11.255 13.097 1.00 96.31 111 ILE A C 1
ATOM 813 O O . ILE A 1 111 ? -4.270 11.616 12.174 1.00 96.31 111 ILE A O 1
ATOM 817 N N . TYR A 1 112 ? -5.637 12.114 13.878 1.00 95.38 112 TYR A N 1
ATOM 818 C CA . TYR A 1 112 ? -5.625 13.554 13.636 1.00 95.38 112 TYR A CA 1
ATOM 819 C C . TYR A 1 112 ? -5.441 14.339 14.932 1.00 95.38 112 TYR A C 1
ATOM 821 O O . TYR A 1 112 ? -5.821 13.881 16.018 1.00 95.38 112 TYR A O 1
ATOM 829 N N . ASP A 1 113 ? -4.914 15.557 14.808 1.00 95.06 113 ASP A N 1
ATOM 830 C CA . ASP A 1 113 ? -4.823 16.483 15.931 1.00 95.06 113 ASP A CA 1
ATOM 831 C C . ASP A 1 113 ? -6.200 17.127 16.204 1.00 95.06 113 ASP A C 1
ATOM 833 O O . ASP A 1 113 ? -6.723 17.867 15.361 1.00 95.06 113 ASP A O 1
ATOM 837 N N . PRO A 1 114 ? -6.823 16.901 17.378 1.00 95.06 114 PRO A N 1
ATOM 838 C CA . PRO A 1 114 ? -8.084 17.548 17.732 1.00 95.06 114 PRO A CA 1
ATOM 839 C C . PRO A 1 114 ? -8.007 19.082 17.824 1.00 95.06 114 PRO A C 1
ATOM 841 O O . PRO A 1 114 ? -9.053 19.731 17.737 1.00 95.06 114 PRO A O 1
ATOM 844 N N . ALA A 1 115 ? -6.818 19.667 18.003 1.00 96.44 115 ALA A N 1
ATOM 845 C CA . ALA A 1 115 ? -6.604 21.112 17.957 1.00 96.44 115 ALA A CA 1
ATOM 846 C C . ALA A 1 115 ? -6.574 21.659 16.518 1.00 96.44 115 ALA A C 1
ATOM 848 O O . ALA A 1 115 ? -6.909 22.826 16.303 1.00 96.44 115 ALA A O 1
ATOM 849 N N . GLU A 1 116 ? -6.262 20.811 15.535 1.00 93.19 116 GLU A N 1
ATOM 850 C CA . GLU A 1 116 ? -6.199 21.147 14.111 1.00 93.19 116 GLU A CA 1
ATOM 851 C C . GLU A 1 116 ? -7.129 20.240 13.288 1.00 93.19 116 GLU A C 1
ATOM 853 O O . GLU A 1 116 ? -6.675 19.460 12.450 1.00 93.19 116 GLU A O 1
ATOM 858 N N . PRO A 1 117 ? -8.462 20.349 13.448 1.00 91.19 117 PRO A N 1
ATOM 859 C CA . PRO A 1 117 ? -9.422 19.435 12.820 1.00 91.19 117 PRO A CA 1
ATOM 860 C C . PRO A 1 117 ? -9.429 19.477 11.282 1.00 91.19 117 PRO A C 1
ATOM 862 O O . PRO A 1 117 ? -10.115 18.668 10.665 1.00 91.19 117 PRO A O 1
ATOM 865 N N . ALA A 1 118 ? -8.702 20.410 10.662 1.00 89.00 118 ALA A N 1
ATOM 866 C CA . ALA A 1 118 ? -8.476 20.447 9.219 1.00 89.00 118 ALA A CA 1
ATOM 867 C C . ALA A 1 118 ? -7.504 19.355 8.726 1.00 89.00 118 ALA A C 1
ATOM 869 O O . ALA A 1 118 ? -7.523 19.042 7.541 1.00 89.00 118 ALA A O 1
ATOM 870 N N . THR A 1 119 ? -6.692 18.772 9.616 1.00 87.06 119 THR A N 1
ATOM 871 C CA . THR A 1 119 ? -5.806 17.628 9.317 1.00 87.06 119 THR A CA 1
ATOM 872 C C . THR A 1 119 ? -6.568 16.311 9.190 1.00 87.06 119 THR A C 1
ATOM 874 O O . THR A 1 119 ? -6.090 15.368 8.570 1.00 87.06 119 THR A O 1
ATOM 877 N N . LYS A 1 120 ? -7.789 16.263 9.734 1.00 94.25 120 LYS A N 1
ATOM 878 C CA . LYS A 1 120 ? -8.677 15.108 9.664 1.00 94.25 120 LYS A CA 1
ATOM 879 C C . LYS A 1 120 ? -9.121 14.844 8.226 1.00 94.25 120 LYS A C 1
ATOM 881 O O . LYS A 1 120 ? -9.748 15.704 7.598 1.00 94.25 120 LYS A O 1
ATOM 886 N N . LEU A 1 121 ? -8.911 13.625 7.743 1.00 95.69 121 LEU A N 1
ATOM 887 C CA . LEU A 1 121 ? -9.334 13.223 6.409 1.00 95.69 121 LEU A CA 1
ATOM 888 C C . LEU A 1 121 ? -10.862 13.140 6.306 1.00 95.69 121 LEU A C 1
ATOM 890 O O . LEU A 1 121 ? -11.566 12.505 7.097 1.00 95.69 121 LEU A O 1
ATOM 894 N N . SER A 1 122 ? -11.422 13.751 5.268 1.00 96.06 122 SER A N 1
ATOM 895 C CA . SER A 1 122 ? -12.833 13.559 4.938 1.00 96.06 122 SER A CA 1
ATOM 896 C C . SER A 1 122 ? -13.091 12.128 4.457 1.00 96.06 122 SER A C 1
ATOM 898 O O . SER A 1 122 ? -12.253 11.508 3.803 1.00 96.06 122 SER A O 1
ATOM 900 N N . LEU A 1 123 ? -14.304 11.615 4.691 1.00 96.31 123 LEU A N 1
ATOM 901 C CA . LEU A 1 123 ? -14.705 10.309 4.154 1.00 96.31 123 LEU A CA 1
ATOM 902 C C . LEU A 1 123 ? -14.567 10.253 2.621 1.00 96.31 123 LEU A C 1
ATOM 904 O O . LEU A 1 123 ? -14.237 9.207 2.075 1.00 96.31 123 LEU A O 1
ATOM 908 N N . SER A 1 124 ? -14.781 11.372 1.921 1.00 96.88 124 SER A N 1
ATOM 909 C CA . SER A 1 124 ? -14.552 11.470 0.474 1.00 96.88 124 SER A CA 1
ATOM 910 C C . SER A 1 124 ? -13.090 11.282 0.077 1.00 96.88 124 SER A C 1
ATOM 912 O O . SER A 1 124 ? -12.844 10.619 -0.924 1.00 96.88 124 SER A O 1
ATOM 914 N N . GLN A 1 125 ? -12.137 11.822 0.844 1.00 97.31 125 GLN A N 1
ATOM 915 C CA . GLN A 1 125 ? -10.708 11.594 0.599 1.00 97.31 125 GLN A CA 1
ATOM 916 C C . GLN A 1 125 ? -10.370 10.118 0.814 1.00 97.31 125 GLN A C 1
ATOM 918 O O . GLN A 1 125 ? -9.817 9.491 -0.082 1.00 97.31 125 GLN A O 1
ATOM 923 N N . ILE A 1 126 ? -10.816 9.530 1.930 1.00 98.19 126 ILE A N 1
ATOM 924 C CA . ILE A 1 126 ? -10.597 8.107 2.234 1.00 98.19 126 ILE A CA 1
ATOM 925 C C . ILE A 1 126 ? -11.172 7.211 1.126 1.00 98.19 126 ILE A C 1
ATOM 927 O O . ILE A 1 126 ? -10.490 6.328 0.616 1.00 98.19 126 ILE A O 1
ATOM 931 N N . LEU A 1 127 ? -12.415 7.451 0.696 1.00 97.94 127 LEU A N 1
ATOM 932 C CA . LEU A 1 127 ? -13.021 6.711 -0.418 1.00 97.94 127 LEU A CA 1
ATOM 933 C C . LEU A 1 127 ? -12.282 6.943 -1.744 1.00 97.94 127 LEU A C 1
ATOM 935 O O . LEU A 1 127 ? -12.187 6.020 -2.552 1.00 97.94 127 LEU A O 1
ATOM 939 N N . GLY A 1 128 ? -11.748 8.148 -1.955 1.00 98.25 128 GLY A N 1
ATOM 940 C CA . GLY A 1 128 ? -10.867 8.471 -3.073 1.00 98.25 128 GLY A CA 1
ATOM 941 C C . GLY A 1 128 ? -9.615 7.597 -3.081 1.00 98.25 128 GLY A C 1
ATOM 942 O O . GLY A 1 128 ? -9.315 6.994 -4.107 1.00 98.25 128 GLY A O 1
ATOM 943 N N . GLN A 1 129 ? -8.958 7.422 -1.934 1.00 98.44 129 GLN A N 1
ATOM 944 C CA . GLN A 1 129 ? -7.784 6.553 -1.820 1.00 98.44 129 GLN A CA 1
ATOM 945 C C . GLN A 1 129 ? -8.112 5.077 -2.080 1.00 98.44 129 GLN A C 1
ATOM 947 O O . GLN A 1 129 ? -7.381 4.379 -2.781 1.00 98.44 129 GLN A O 1
ATOM 952 N N . ILE A 1 130 ? -9.258 4.591 -1.593 1.00 98.69 130 ILE A N 1
ATOM 953 C CA . ILE A 1 130 ? -9.725 3.232 -1.915 1.00 98.69 130 ILE A CA 1
ATOM 954 C C . ILE A 1 130 ? -9.975 3.078 -3.424 1.00 98.69 130 ILE A C 1
ATOM 956 O O . ILE A 1 130 ? -9.739 2.007 -3.989 1.00 98.69 130 ILE A O 1
ATOM 960 N N . ALA A 1 131 ? -10.437 4.131 -4.104 1.00 98.56 131 ALA A N 1
ATOM 961 C CA . ALA A 1 131 ? -10.582 4.126 -5.557 1.00 98.56 131 ALA A CA 1
ATOM 962 C C . ALA A 1 131 ? -9.224 4.139 -6.285 1.00 98.56 131 ALA A C 1
ATOM 964 O O . ALA A 1 131 ? -9.093 3.444 -7.292 1.00 98.56 131 ALA A O 1
ATOM 965 N N . VAL A 1 132 ? -8.221 4.864 -5.772 1.00 98.38 132 VAL A N 1
ATOM 966 C CA . VAL A 1 132 ? -6.833 4.847 -6.276 1.00 98.38 132 VAL A CA 1
ATOM 967 C C . VAL A 1 132 ? -6.248 3.437 -6.191 1.00 98.38 132 VAL A C 1
ATOM 969 O O . VAL A 1 132 ? -5.851 2.897 -7.222 1.00 98.38 132 VAL A O 1
ATOM 972 N N . LEU A 1 133 ? -6.330 2.783 -5.025 1.00 98.69 133 LEU A N 1
ATOM 973 C CA . LEU A 1 133 ? -5.905 1.388 -4.855 1.00 98.69 133 LEU A CA 1
ATOM 974 C C . LEU A 1 133 ? -6.597 0.455 -5.857 1.00 98.69 133 LEU A C 1
ATOM 976 O O . LEU A 1 133 ? -5.948 -0.299 -6.575 1.00 98.69 133 LEU A O 1
ATOM 980 N N . ASN A 1 134 ? -7.926 0.522 -5.964 1.00 98.62 134 ASN A N 1
ATOM 981 C CA . ASN A 1 134 ? -8.648 -0.331 -6.910 1.00 98.62 134 ASN A CA 1
ATOM 982 C C . ASN A 1 134 ? -8.274 -0.057 -8.374 1.00 98.62 134 ASN A C 1
ATOM 984 O O . ASN A 1 134 ? -8.299 -0.989 -9.173 1.00 98.62 134 ASN A O 1
ATOM 988 N N . ARG A 1 135 ? -7.937 1.185 -8.741 1.00 97.88 135 ARG A N 1
ATOM 989 C CA . ARG A 1 135 ? -7.469 1.530 -10.090 1.00 97.88 135 ARG A CA 1
ATOM 990 C C . ARG A 1 135 ? -6.085 0.938 -10.354 1.00 97.88 135 ARG A C 1
ATOM 992 O O . ARG A 1 135 ? -5.936 0.228 -11.344 1.00 97.88 135 ARG A O 1
ATOM 999 N N . ALA A 1 136 ? -5.117 1.190 -9.474 1.00 98.06 136 ALA A N 1
ATOM 1000 C CA . ALA A 1 136 ? -3.741 0.722 -9.633 1.00 98.06 136 ALA A CA 1
ATOM 1001 C C . ALA A 1 136 ? -3.665 -0.813 -9.707 1.00 98.06 136 ALA A C 1
ATOM 1003 O O . ALA A 1 136 ? -3.092 -1.374 -10.640 1.00 98.06 136 ALA A O 1
ATOM 1004 N N . PHE A 1 137 ? -4.343 -1.507 -8.787 1.00 98.62 137 PHE A N 1
ATOM 1005 C CA . PHE A 1 137 ? -4.315 -2.970 -8.699 1.00 98.62 137 PHE A CA 1
ATOM 1006 C C . PHE A 1 137 ? -5.211 -3.681 -9.723 1.00 98.62 137 PHE A C 1
ATOM 1008 O O . PHE A 1 137 ? -4.973 -4.853 -10.031 1.00 98.62 137 PHE A O 1
ATOM 1015 N N . ALA A 1 138 ? -6.220 -3.013 -10.293 1.00 98.19 138 ALA A N 1
ATOM 1016 C CA . ALA A 1 138 ? -6.942 -3.554 -11.448 1.00 98.19 138 ALA A CA 1
ATOM 1017 C C . ALA A 1 138 ? -6.074 -3.573 -12.719 1.00 98.19 138 ALA A C 1
ATOM 1019 O O . ALA A 1 138 ? -6.382 -4.326 -13.650 1.00 98.19 138 ALA A O 1
ATOM 1020 N N . GLY A 1 139 ? -4.987 -2.796 -12.746 1.00 96.00 139 GLY A N 1
ATOM 1021 C CA . GLY A 1 139 ? -4.117 -2.623 -13.902 1.00 96.00 139 GLY A CA 1
ATOM 1022 C C . GLY A 1 139 ? -4.800 -1.871 -15.049 1.00 96.00 139 GLY A C 1
ATOM 1023 O O . GLY A 1 139 ? -5.823 -1.206 -14.876 1.00 96.00 139 GLY A O 1
ATOM 1024 N N . GLY A 1 140 ? -4.240 -2.008 -16.249 1.00 93.12 140 GLY A N 1
ATOM 1025 C CA . GLY A 1 140 ? -4.658 -1.278 -17.447 1.00 93.12 140 GLY A CA 1
ATOM 1026 C C . GLY A 1 140 ? -3.559 -0.344 -17.950 1.00 93.12 140 GLY A C 1
ATOM 1027 O O . GLY A 1 140 ? -2.599 -0.056 -17.243 1.00 93.12 140 GLY A O 1
ATOM 1028 N N . GLY A 1 141 ? -3.673 0.112 -19.202 1.00 90.44 141 GLY A N 1
ATOM 1029 C CA . GLY A 1 141 ? -2.580 0.850 -19.842 1.00 90.44 141 GLY A CA 1
ATOM 1030 C C . GLY A 1 141 ? -1.278 0.028 -19.811 1.00 90.44 141 GLY A C 1
ATOM 1031 O O . GLY A 1 141 ? -1.298 -1.094 -20.325 1.00 90.44 141 GLY A O 1
ATOM 1032 N N . PRO A 1 142 ? -0.176 0.549 -19.232 1.00 90.38 142 PRO A N 1
ATOM 1033 C CA . PRO A 1 142 ? 1.081 -0.185 -19.073 1.00 90.38 142 PRO A CA 1
ATOM 1034 C C . PRO A 1 142 ? 1.107 -1.146 -17.867 1.00 90.38 142 PRO A C 1
ATOM 1036 O O . PRO A 1 142 ? 2.018 -1.965 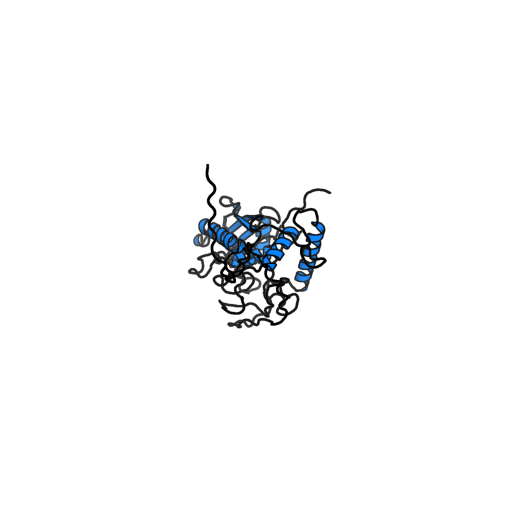-17.781 1.00 90.38 142 PRO A O 1
ATOM 1039 N N . SER A 1 143 ? 0.136 -1.065 -16.949 1.00 96.25 143 SER A N 1
ATOM 1040 C CA . SER A 1 143 ? 0.120 -1.832 -15.698 1.00 96.25 143 SER A CA 1
ATOM 1041 C C . SER A 1 143 ? -0.520 -3.208 -15.843 1.00 96.25 143 SER A C 1
ATOM 1043 O O . SER A 1 143 ? -1.607 -3.352 -16.420 1.00 96.25 143 SER A O 1
ATOM 1045 N N . ALA A 1 144 ? 0.120 -4.221 -15.259 1.00 96.12 144 ALA A N 1
ATOM 1046 C CA . ALA A 1 144 ? -0.447 -5.554 -15.145 1.00 96.12 144 ALA A CA 1
ATOM 1047 C C . ALA A 1 144 ? -1.654 -5.573 -14.194 1.00 96.12 144 ALA A C 1
ATOM 1049 O O . ALA A 1 144 ? -1.668 -4.950 -13.134 1.00 96.12 144 ALA A O 1
ATOM 1050 N N . SER A 1 145 ? -2.683 -6.336 -14.558 1.00 97.25 145 SER A N 1
ATOM 1051 C CA . SER A 1 145 ? -3.822 -6.571 -13.673 1.00 97.25 145 SER A CA 1
ATOM 1052 C C . SER A 1 145 ? -3.464 -7.556 -12.563 1.00 97.25 145 SER A C 1
ATOM 1054 O O . SER A 1 145 ? -2.957 -8.643 -12.836 1.00 97.25 145 SER A O 1
ATOM 1056 N N . THR A 1 146 ? -3.823 -7.233 -11.322 1.00 97.81 146 THR A N 1
ATOM 1057 C CA . THR A 1 146 ? -3.580 -8.100 -10.161 1.00 97.81 146 THR A CA 1
ATOM 1058 C C . THR A 1 146 ? -4.839 -8.868 -9.740 1.00 97.81 146 THR A C 1
ATOM 1060 O O . THR A 1 146 ? -5.945 -8.685 -10.264 1.00 97.81 146 THR A O 1
ATOM 1063 N N . ALA A 1 147 ? -4.696 -9.744 -8.748 1.00 96.19 147 ALA A N 1
ATOM 1064 C CA . ALA A 1 147 ? -5.810 -10.466 -8.146 1.00 96.19 147 ALA A CA 1
ATOM 1065 C C . ALA A 1 147 ? -6.703 -9.600 -7.239 1.00 96.19 147 ALA A C 1
ATOM 1067 O O . ALA A 1 147 ? -7.792 -10.047 -6.874 1.00 96.19 147 ALA A O 1
ATOM 1068 N N . PHE A 1 148 ? -6.258 -8.402 -6.860 1.00 98.44 148 PHE A N 1
ATOM 1069 C CA . PHE A 1 148 ? -6.737 -7.715 -5.665 1.00 98.44 148 PHE A CA 1
ATOM 1070 C C . PHE A 1 148 ? -7.750 -6.608 -5.960 1.00 98.44 148 PHE A C 1
ATOM 1072 O O . PHE A 1 148 ? -7.660 -5.877 -6.944 1.00 98.44 148 PHE A O 1
ATOM 1079 N N . LYS A 1 149 ? -8.729 -6.498 -5.066 1.00 98.38 149 LYS A N 1
ATOM 1080 C CA . LYS A 1 149 ? -9.688 -5.401 -4.936 1.00 98.38 149 LYS A CA 1
ATOM 1081 C C . LYS A 1 149 ? -9.775 -5.013 -3.472 1.00 98.38 149 LYS A C 1
ATOM 1083 O O . LYS A 1 149 ? -9.637 -5.871 -2.606 1.00 98.38 149 LYS A O 1
ATOM 1088 N N . PHE A 1 150 ? -10.081 -3.756 -3.202 1.00 98.81 150 PHE A N 1
ATOM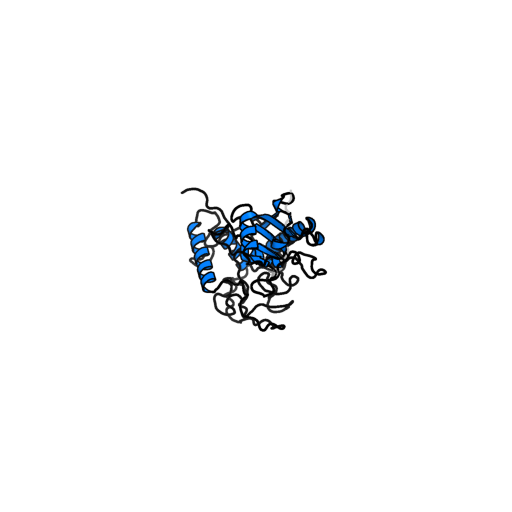 1089 C CA . PHE A 1 150 ? -10.064 -3.187 -1.858 1.00 98.81 150 PHE A CA 1
ATOM 1090 C C . PHE A 1 150 ? -11.441 -2.652 -1.494 1.00 98.81 150 PHE A C 1
ATOM 1092 O O . PHE A 1 150 ? -12.063 -1.931 -2.278 1.00 98.81 150 PHE A O 1
ATOM 1099 N N . GLU A 1 151 ? -11.926 -2.993 -0.302 1.00 98.62 151 GLU A N 1
ATOM 1100 C CA . GLU A 1 151 ? -13.241 -2.566 0.171 1.00 98.62 151 GLU A CA 1
ATOM 1101 C C . GLU A 1 151 ? -13.158 -2.019 1.598 1.00 98.62 151 GLU A C 1
ATOM 1103 O O . GLU A 1 151 ? -12.835 -2.756 2.530 1.00 98.62 151 GLU A O 1
ATOM 1108 N N . LEU A 1 152 ? -13.502 -0.740 1.778 1.00 98.56 152 LEU A N 1
ATOM 1109 C CA . LEU A 1 152 ? -13.562 -0.101 3.094 1.00 98.56 152 LEU A CA 1
ATOM 1110 C C . LEU A 1 152 ? -14.634 -0.757 3.975 1.00 98.56 152 LEU A C 1
ATOM 1112 O O . LEU A 1 152 ? -15.803 -0.828 3.591 1.00 98.56 152 LEU A O 1
ATOM 1116 N N . LYS A 1 153 ? -14.257 -1.186 5.183 1.00 98.31 153 LYS A N 1
ATOM 1117 C CA . LYS A 1 153 ? -15.154 -1.899 6.110 1.00 98.31 153 LYS A CA 1
ATOM 1118 C C . LYS A 1 153 ? -15.621 -1.089 7.308 1.00 98.31 153 LYS A C 1
ATOM 1120 O O . LYS A 1 153 ? -16.607 -1.473 7.936 1.00 98.31 153 LYS A O 1
ATOM 1125 N N . ASN A 1 154 ? -14.974 0.029 7.622 1.00 96.62 154 ASN A N 1
ATOM 1126 C CA . ASN A 1 154 ? -15.245 0.785 8.844 1.00 96.62 154 ASN A CA 1
ATOM 1127 C C . ASN A 1 154 ? -15.678 2.257 8.647 1.00 96.62 154 ASN A C 1
ATOM 1129 O O . ASN A 1 154 ? -15.369 3.064 9.521 1.00 96.62 154 ASN A O 1
ATOM 1133 N N . PRO A 1 155 ? -16.462 2.638 7.609 1.00 95.50 155 PRO A N 1
ATOM 1134 C CA . PRO A 1 155 ? -16.773 4.049 7.311 1.00 95.50 155 PRO A CA 1
ATOM 1135 C C . PRO A 1 155 ? -17.554 4.789 8.415 1.00 95.50 155 PRO A C 1
ATOM 1137 O O . PRO A 1 155 ? -17.624 6.013 8.412 1.00 95.50 155 PRO A O 1
ATOM 1140 N N . PHE A 1 156 ? -18.156 4.055 9.354 1.00 93.00 156 PHE A N 1
ATOM 1141 C CA . PHE A 1 156 ? -18.922 4.597 10.483 1.00 93.00 156 PHE A CA 1
ATOM 1142 C C . PHE A 1 156 ? -18.432 4.069 11.839 1.00 93.00 156 PHE A C 1
ATOM 1144 O O . PHE A 1 156 ? -19.123 4.205 12.848 1.00 93.00 156 PHE A O 1
ATOM 1151 N N . SER A 1 157 ? -17.268 3.415 11.866 1.00 93.75 157 SER A N 1
ATOM 1152 C CA . SER A 1 157 ? -16.689 2.880 13.098 1.00 93.75 157 SER A CA 1
ATOM 1153 C C . SER A 1 157 ? -16.042 3.997 13.919 1.00 93.75 157 SER A C 1
ATOM 1155 O O . SER A 1 157 ? -15.415 4.882 13.334 1.00 93.75 157 SER A O 1
ATOM 1157 N N . PRO A 1 158 ? -16.072 3.929 15.263 1.00 88.56 158 PRO A N 1
ATOM 1158 C CA . PRO A 1 158 ? -15.253 4.809 16.096 1.00 88.56 158 PRO A CA 1
ATOM 1159 C C . PRO A 1 158 ? -13.746 4.618 15.865 1.00 88.56 158 PRO A C 1
ATOM 1161 O O . PRO A 1 158 ? -12.975 5.505 16.199 1.00 88.56 158 PRO A O 1
ATOM 1164 N N . THR A 1 159 ? -13.319 3.492 15.284 1.00 90.94 159 THR A N 1
ATOM 1165 C CA . THR A 1 159 ? -11.909 3.251 14.941 1.00 90.94 159 THR A CA 1
ATOM 1166 C C . THR A 1 159 ? -11.461 3.944 13.656 1.00 90.94 159 THR A C 1
ATOM 1168 O O . THR A 1 159 ? -10.270 3.910 13.370 1.00 90.94 159 THR A O 1
ATOM 1171 N N . LEU A 1 160 ? -12.386 4.548 12.893 1.00 97.19 160 LEU A N 1
ATOM 1172 C CA . LEU A 1 160 ? -12.042 5.286 11.676 1.00 97.19 160 LEU A CA 1
ATOM 1173 C C . LEU A 1 160 ? -11.283 6.573 11.980 1.00 97.19 160 LEU A C 1
ATOM 1175 O O . LEU A 1 160 ? -10.344 6.897 11.273 1.00 97.19 160 LEU A O 1
ATOM 1179 N N . TYR A 1 161 ? -11.713 7.301 13.010 1.00 97.62 161 TYR A N 1
ATOM 1180 C CA . TYR A 1 161 ? -11.184 8.612 13.361 1.00 97.62 161 TYR A CA 1
ATOM 1181 C C . TYR A 1 161 ? -10.649 8.589 14.786 1.00 97.62 161 TYR A C 1
ATOM 1183 O O . TYR A 1 161 ? -11.423 8.462 15.738 1.00 97.62 161 TYR A O 1
ATOM 1191 N N . VAL A 1 162 ? -9.339 8.747 14.931 1.00 96.25 162 VAL A N 1
ATOM 1192 C CA . VAL A 1 162 ? -8.623 8.667 16.203 1.00 96.25 162 VAL A CA 1
ATOM 1193 C C . VAL A 1 162 ? -8.074 10.052 16.541 1.00 96.25 162 VAL A C 1
ATOM 1195 O O . VAL A 1 162 ? -7.112 10.517 15.948 1.00 96.25 162 VAL A O 1
ATOM 1198 N N . ALA A 1 163 ? -8.713 10.739 17.487 1.00 95.94 163 ALA A N 1
ATOM 1199 C CA . ALA A 1 163 ? -8.261 12.052 17.946 1.00 95.94 163 ALA A CA 1
ATOM 1200 C C . ALA A 1 163 ? -7.118 11.892 18.960 1.00 95.94 163 ALA A C 1
ATOM 1202 O O . ALA A 1 163 ? -7.382 11.586 20.126 1.00 95.94 163 ALA A O 1
ATOM 1203 N N . ASP A 1 164 ? -5.873 12.071 18.522 1.00 95.50 164 ASP A N 1
ATOM 1204 C CA . ASP A 1 164 ? -4.678 11.811 19.334 1.00 95.50 164 ASP A CA 1
ATOM 1205 C C . ASP A 1 164 ? -3.486 12.628 18.802 1.00 95.50 164 ASP A C 1
ATOM 1207 O O . ASP A 1 164 ? -2.857 12.251 17.817 1.00 95.50 164 ASP A O 1
ATOM 1211 N N . ALA A 1 165 ? -3.204 13.779 19.425 1.00 93.62 165 ALA A N 1
ATOM 1212 C CA . ALA A 1 165 ? -2.163 14.704 18.964 1.00 93.62 165 ALA A CA 1
ATOM 1213 C C . ALA A 1 165 ? -0.743 14.128 19.111 1.00 93.62 165 ALA A C 1
ATOM 1215 O O . ALA A 1 165 ? 0.111 14.381 18.263 1.00 93.62 165 ALA A O 1
ATOM 1216 N N . ASP A 1 166 ? -0.495 13.333 20.156 1.00 93.75 166 ASP A N 1
ATOM 1217 C CA . ASP A 1 166 ? 0.817 12.725 20.387 1.00 93.75 166 ASP A CA 1
ATOM 1218 C C . ASP A 1 166 ? 1.087 11.645 19.335 1.00 93.75 166 ASP A C 1
ATOM 1220 O O . ASP A 1 166 ? 2.159 11.613 18.731 1.00 93.75 166 ASP A O 1
ATOM 1224 N N . LEU A 1 167 ? 0.089 10.800 19.055 1.00 93.88 167 LEU A N 1
ATOM 1225 C CA . LEU A 1 167 ? 0.187 9.794 18.001 1.00 93.88 167 LEU A CA 1
ATOM 1226 C C . LEU A 1 167 ? 0.216 10.418 16.598 1.00 93.88 167 LEU A C 1
ATOM 1228 O O . LEU A 1 167 ? 0.890 9.893 15.710 1.00 93.88 167 LEU A O 1
ATOM 1232 N N . PHE A 1 168 ? -0.471 11.546 16.394 1.00 93.81 168 PHE A N 1
ATOM 1233 C CA . PHE A 1 168 ? -0.433 12.274 15.129 1.00 93.81 168 PHE A CA 1
ATOM 1234 C C . PHE A 1 168 ? 1.002 12.675 14.763 1.00 93.81 168 PHE A C 1
ATOM 1236 O O . PHE A 1 168 ? 1.402 12.494 13.618 1.00 93.81 168 PHE A O 1
ATOM 1243 N N . GLN A 1 169 ? 1.798 13.128 15.737 1.00 91.31 169 GLN A N 1
ATOM 1244 C CA . GLN A 1 169 ? 3.200 13.529 15.544 1.00 91.31 169 GLN A CA 1
ATOM 1245 C C . GLN A 1 169 ? 4.214 12.380 15.685 1.00 91.31 169 GLN A C 1
ATOM 1247 O O . GLN A 1 169 ? 5.407 12.586 15.455 1.00 91.31 169 GLN A O 1
ATOM 1252 N N . ALA A 1 170 ? 3.782 11.194 16.117 1.00 90.50 170 ALA A N 1
ATOM 1253 C CA . ALA A 1 170 ? 4.689 10.111 16.480 1.00 90.50 170 ALA A CA 1
ATOM 1254 C C . ALA A 1 170 ? 5.436 9.547 15.256 1.00 90.50 170 ALA A C 1
ATOM 1256 O O . ALA A 1 170 ? 4.767 9.155 14.300 1.00 90.50 170 ALA A O 1
ATOM 1257 N N . PRO A 1 171 ? 6.780 9.424 15.297 1.00 87.88 171 PRO A N 1
ATOM 1258 C CA . PRO A 1 171 ? 7.561 8.752 14.255 1.00 87.88 171 PRO A CA 1
ATOM 1259 C C . PRO A 1 171 ? 6.986 7.380 13.901 1.00 87.88 171 PRO A C 1
ATOM 1261 O O . PRO A 1 171 ? 6.531 6.659 14.795 1.00 87.88 171 PRO A O 1
ATOM 1264 N N . VAL A 1 172 ? 7.020 7.014 12.619 1.00 84.38 172 VAL A N 1
ATOM 1265 C CA . VAL A 1 172 ? 6.356 5.798 12.107 1.00 84.38 172 VAL A CA 1
ATOM 1266 C C . VAL A 1 172 ? 6.917 4.499 12.704 1.00 84.38 172 VAL A C 1
ATOM 1268 O O . VAL A 1 172 ? 6.186 3.526 12.872 1.00 84.38 172 VAL A O 1
ATOM 1271 N N . ASP A 1 173 ? 8.184 4.516 13.118 1.00 82.31 173 ASP A N 1
ATOM 1272 C CA . ASP A 1 173 ? 8.903 3.423 13.783 1.00 82.31 173 ASP A CA 1
ATOM 1273 C C . ASP A 1 173 ? 8.855 3.505 15.326 1.00 82.31 173 ASP A C 1
ATOM 1275 O O . ASP A 1 173 ? 9.346 2.618 16.038 1.00 82.31 173 ASP A O 1
ATOM 1279 N N . GLY A 1 174 ? 8.239 4.558 15.867 1.00 87.00 174 GLY A N 1
ATOM 1280 C CA . GLY A 1 174 ? 8.202 4.867 17.290 1.00 87.00 174 GLY A CA 1
ATOM 1281 C C . GLY A 1 174 ? 7.254 3.986 18.109 1.00 87.00 174 GLY A C 1
ATOM 1282 O O . GLY A 1 174 ? 6.282 3.414 17.614 1.00 87.00 174 GLY A O 1
ATOM 1283 N N . ASP A 1 175 ? 7.510 3.920 19.419 1.00 91.25 175 ASP A N 1
ATOM 1284 C CA . ASP A 1 175 ? 6.760 3.094 20.378 1.00 91.25 175 ASP A CA 1
ATOM 1285 C C . ASP A 1 175 ? 5.251 3.375 20.346 1.00 91.25 175 ASP A C 1
ATOM 1287 O O . ASP A 1 175 ? 4.450 2.441 20.350 1.00 91.25 175 ASP A O 1
ATOM 1291 N N . LEU A 1 176 ? 4.865 4.649 20.222 1.00 92.88 176 LEU A N 1
ATOM 1292 C CA . LEU A 1 176 ? 3.463 5.066 20.145 1.00 92.88 176 LEU A CA 1
ATOM 1293 C C . LEU A 1 176 ? 2.744 4.480 18.924 1.00 92.88 176 LEU A C 1
ATOM 1295 O O . LEU A 1 176 ? 1.608 4.023 19.053 1.00 92.88 176 LEU A O 1
ATOM 1299 N N . VAL A 1 177 ? 3.394 4.444 17.756 1.00 91.81 177 VAL A N 1
ATOM 1300 C CA . VAL A 1 177 ? 2.811 3.849 16.544 1.00 91.81 177 VAL A CA 1
ATOM 1301 C C . VAL A 1 177 ? 2.680 2.339 16.706 1.00 91.81 177 VAL A C 1
ATOM 1303 O O . VAL A 1 177 ? 1.630 1.777 16.390 1.00 91.81 177 VAL A O 1
ATOM 1306 N N . ARG A 1 178 ? 3.688 1.673 17.278 1.00 92.19 178 ARG A N 1
ATOM 1307 C CA . ARG A 1 178 ? 3.635 0.225 17.540 1.00 92.19 178 ARG A CA 1
ATOM 1308 C C . ARG A 1 178 ? 2.505 -0.152 18.499 1.00 92.19 178 ARG A C 1
ATOM 1310 O O . ARG A 1 178 ? 1.795 -1.130 18.254 1.00 92.19 178 ARG A O 1
ATOM 1317 N N . GLU A 1 179 ? 2.303 0.630 19.558 1.00 93.12 179 GLU A N 1
ATOM 1318 C CA . GLU A 1 179 ? 1.183 0.475 20.495 1.00 93.12 179 GLU A CA 1
ATOM 1319 C C . GLU A 1 179 ? -0.169 0.801 19.843 1.00 93.12 179 GLU A C 1
ATOM 1321 O O . GLU A 1 179 ? -1.171 0.124 20.097 1.00 93.12 179 GLU A O 1
ATOM 1326 N N . ALA A 1 180 ? -0.220 1.813 18.974 1.00 93.50 180 ALA A N 1
ATOM 1327 C CA . ALA A 1 180 ? -1.426 2.158 18.232 1.00 93.50 180 ALA A CA 1
ATOM 1328 C C . ALA A 1 180 ? -1.847 1.033 17.284 1.00 93.50 180 ALA A C 1
ATOM 1330 O O . ALA A 1 180 ? -3.013 0.639 17.325 1.00 93.50 180 ALA A O 1
ATOM 1331 N N . LYS A 1 181 ? -0.911 0.458 16.516 1.00 94.75 181 LYS A N 1
ATOM 1332 C CA . LYS A 1 181 ? -1.161 -0.713 15.662 1.00 94.75 181 LYS A CA 1
ATOM 1333 C C . LYS A 1 181 ? -1.740 -1.873 16.482 1.00 94.75 181 LYS A C 1
ATOM 1335 O O . LYS A 1 181 ? -2.804 -2.382 16.146 1.00 94.75 181 LYS A O 1
ATOM 1340 N N . GLN A 1 182 ? -1.149 -2.199 17.636 1.00 94.00 182 GLN A N 1
ATOM 1341 C CA . GLN A 1 182 ? -1.664 -3.252 18.534 1.00 94.00 182 GLN A CA 1
ATOM 1342 C C . GLN A 1 182 ? -3.101 -3.011 19.000 1.00 94.00 182 GLN A C 1
ATOM 1344 O O . GLN A 1 182 ? -3.891 -3.948 19.117 1.00 94.00 182 GLN A O 1
ATOM 1349 N N . ARG A 1 183 ? -3.429 -1.759 19.320 1.00 94.06 183 ARG A N 1
ATOM 1350 C CA . ARG A 1 183 ? -4.725 -1.379 19.886 1.00 94.06 183 ARG A CA 1
ATOM 1351 C C . ARG A 1 183 ? -5.822 -1.249 18.834 1.00 94.06 183 ARG A C 1
ATOM 1353 O O . ARG A 1 183 ? -6.984 -1.510 19.143 1.00 94.06 183 ARG A O 1
ATOM 1360 N N . LEU A 1 184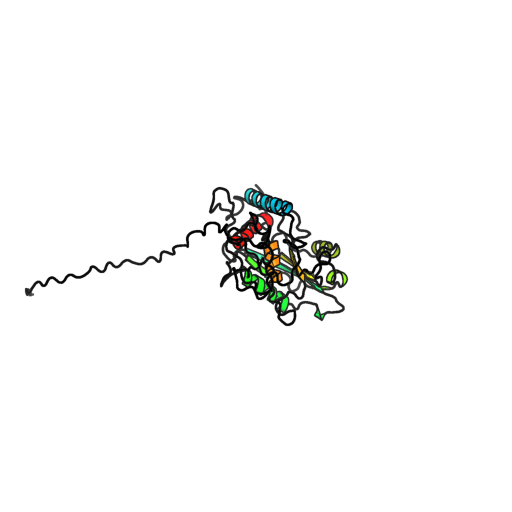 ? -5.476 -0.767 17.645 1.00 94.94 184 LEU A N 1
ATOM 1361 C CA . LEU A 1 184 ? -6.434 -0.366 16.620 1.00 94.94 184 LEU A CA 1
ATOM 1362 C C . LEU A 1 184 ? -6.653 -1.433 15.548 1.00 94.94 184 LEU A C 1
ATOM 1364 O O . LEU A 1 184 ? -7.722 -1.411 14.941 1.00 94.94 184 LEU A O 1
ATOM 1368 N N . HIS A 1 185 ? -5.707 -2.360 15.356 1.00 95.12 185 HIS A N 1
ATOM 1369 C CA . HIS A 1 185 ? -5.791 -3.396 14.329 1.00 95.12 185 HIS A CA 1
ATOM 1370 C C . HIS A 1 185 ? -7.128 -4.151 14.380 1.00 95.12 185 HIS A C 1
ATOM 1372 O O . HIS A 1 185 ? -7.554 -4.669 15.417 1.00 95.12 185 HIS A O 1
ATOM 1378 N N . VAL A 1 186 ? -7.764 -4.297 13.216 1.00 94.12 186 VAL A N 1
ATOM 1379 C CA . VAL A 1 186 ? -9.001 -5.059 13.028 1.00 94.12 186 VAL A CA 1
ATOM 1380 C C . VAL A 1 186 ? -8.807 -6.172 11.997 1.00 94.12 186 VAL A C 1
ATOM 1382 O O . VAL A 1 186 ? -8.165 -5.991 10.967 1.00 94.12 186 VAL A O 1
ATOM 1385 N N . GLY A 1 187 ? -9.407 -7.337 12.252 1.00 92.94 187 GLY A N 1
ATOM 1386 C CA . GLY A 1 187 ? -9.338 -8.495 11.353 1.00 92.94 187 GLY A CA 1
ATOM 1387 C C . GLY A 1 187 ? -8.111 -9.383 11.583 1.00 92.94 187 GLY A C 1
ATOM 1388 O O . GLY A 1 187 ? -7.436 -9.268 12.602 1.00 92.94 187 GLY A O 1
ATOM 1389 N N . GLY A 1 188 ? -7.882 -10.328 10.666 1.00 92.81 188 GLY A N 1
ATOM 1390 C CA . GLY A 1 188 ? -6.684 -11.178 10.637 1.00 92.81 188 GLY A CA 1
ATOM 1391 C C . GLY A 1 188 ? -5.689 -10.706 9.575 1.00 92.81 188 GLY A C 1
ATOM 1392 O O . GLY A 1 188 ? -5.892 -9.655 8.981 1.00 92.81 188 GLY A O 1
ATOM 1393 N N . MET A 1 189 ? -4.675 -11.522 9.264 1.00 91.69 189 MET A N 1
ATOM 1394 C CA . MET A 1 189 ? -3.636 -11.173 8.273 1.00 91.69 189 MET A CA 1
ATOM 1395 C C . MET A 1 189 ? -4.190 -10.898 6.865 1.00 91.69 189 MET A C 1
ATOM 1397 O O . MET A 1 189 ? -3.494 -10.317 6.046 1.00 91.69 189 MET A O 1
ATOM 1401 N N . ASN A 1 190 ? -5.430 -11.301 6.566 1.00 93.75 190 ASN A N 1
ATOM 1402 C CA . ASN A 1 190 ? -6.118 -11.006 5.307 1.00 93.75 190 ASN A CA 1
ATOM 1403 C C . ASN A 1 190 ? -6.801 -9.627 5.270 1.00 93.75 190 ASN A C 1
ATOM 1405 O O . ASN A 1 190 ? -7.459 -9.324 4.275 1.00 93.75 190 ASN A O 1
ATOM 1409 N N . ALA A 1 191 ? -6.734 -8.838 6.342 1.00 95.94 191 ALA A N 1
ATOM 1410 C CA . ALA A 1 191 ? -7.323 -7.510 6.429 1.00 95.94 191 ALA A CA 1
ATOM 1411 C C . ALA A 1 191 ? -6.230 -6.444 6.431 1.00 95.94 191 ALA A C 1
ATOM 1413 O O . ALA A 1 191 ? -5.324 -6.483 7.255 1.00 95.94 191 ALA A O 1
ATOM 1414 N N . LEU A 1 192 ? -6.345 -5.481 5.520 1.00 98.00 192 LEU A N 1
ATOM 1415 C CA . LEU A 1 192 ? -5.413 -4.367 5.432 1.00 98.00 192 LEU A CA 1
ATOM 1416 C C . LEU A 1 192 ? -5.838 -3.283 6.424 1.00 98.00 192 LEU A C 1
ATOM 1418 O O . LEU A 1 192 ? -6.937 -2.736 6.308 1.00 98.00 192 LEU A O 1
ATOM 1422 N N . ASN A 1 193 ? -4.969 -2.966 7.378 1.00 98.06 193 ASN A N 1
ATOM 1423 C CA . ASN A 1 193 ? -5.140 -1.823 8.270 1.00 98.06 193 ASN A CA 1
ATOM 1424 C C . ASN A 1 193 ? -4.259 -0.675 7.757 1.00 98.06 193 ASN A C 1
ATOM 1426 O O . ASN A 1 193 ? -3.041 -0.830 7.679 1.00 98.06 193 ASN A O 1
ATOM 1430 N N . LEU A 1 194 ? -4.890 0.438 7.376 1.00 97.75 194 LEU A N 1
ATOM 1431 C CA . LEU A 1 194 ? -4.243 1.668 6.916 1.00 97.75 194 LEU A CA 1
ATOM 1432 C C . LEU A 1 194 ? -4.316 2.715 8.023 1.00 97.75 194 LEU A C 1
ATOM 1434 O O . LEU A 1 194 ? -5.411 3.104 8.433 1.00 97.75 194 LEU A O 1
ATOM 1438 N N . TYR A 1 195 ? -3.169 3.176 8.496 1.00 97.31 195 TYR A N 1
ATOM 1439 C CA . TYR A 1 195 ? -3.050 4.213 9.514 1.00 97.31 195 TYR A CA 1
ATOM 1440 C C . TYR A 1 195 ? -2.593 5.507 8.847 1.00 97.31 195 TYR A C 1
ATOM 1442 O O . TYR A 1 195 ? -1.636 5.484 8.086 1.00 97.31 195 TYR A O 1
ATOM 1450 N N . TYR A 1 196 ? -3.242 6.629 9.148 1.00 95.81 196 TYR A N 1
ATOM 1451 C CA . TYR A 1 196 ? -2.771 7.943 8.711 1.00 95.81 196 TYR A CA 1
ATOM 1452 C C . TYR A 1 196 ? -2.334 8.754 9.916 1.00 95.81 196 TYR A C 1
ATOM 1454 O O . TYR A 1 196 ? -3.095 8.846 10.876 1.00 95.81 196 TYR A O 1
ATOM 1462 N N . ASN A 1 197 ? -1.141 9.345 9.872 1.00 93.38 197 ASN A N 1
ATOM 1463 C CA . ASN A 1 197 ? -0.695 10.348 10.841 1.00 93.38 197 ASN A CA 1
ATOM 1464 C C . ASN A 1 197 ? 0.112 11.463 10.144 1.00 93.38 197 ASN A C 1
ATOM 1466 O O . ASN A 1 197 ? 0.145 11.532 8.919 1.00 93.38 197 ASN A O 1
ATOM 1470 N N . GLN A 1 198 ? 0.725 12.388 10.887 1.00 86.94 198 GLN A N 1
ATOM 1471 C CA . GLN A 1 198 ? 1.578 13.429 10.300 1.00 86.94 198 GLN A CA 1
ATOM 1472 C C . GLN A 1 198 ? 2.994 12.949 10.000 1.00 86.94 198 GLN A C 1
ATOM 1474 O O . GLN A 1 198 ? 3.653 13.536 9.140 1.00 86.94 198 GLN A O 1
ATOM 1479 N N . ALA A 1 199 ? 3.507 11.999 10.780 1.00 66.88 199 ALA A N 1
ATOM 1480 C CA . ALA A 1 199 ? 4.939 11.830 10.924 1.00 66.88 199 ALA A CA 1
ATOM 1481 C C . ALA A 1 199 ? 5.608 11.426 9.613 1.00 66.88 199 ALA A C 1
ATOM 1483 O O . ALA A 1 199 ? 5.392 10.352 9.070 1.00 66.88 199 ALA A O 1
ATOM 1484 N N . ARG A 1 200 ? 6.479 12.323 9.154 1.00 67.69 200 ARG A N 1
ATOM 1485 C CA . ARG A 1 200 ? 7.274 12.182 7.936 1.00 67.69 200 ARG A CA 1
ATOM 1486 C C . ARG A 1 200 ? 8.697 11.744 8.233 1.00 67.69 200 ARG A C 1
ATOM 1488 O O . ARG A 1 200 ? 9.600 12.149 7.516 1.00 67.69 200 ARG A O 1
ATOM 1495 N N . GLN A 1 201 ? 8.934 11.095 9.367 1.00 66.25 201 GLN A N 1
ATOM 1496 C CA . GLN A 1 201 ? 10.290 10.796 9.802 1.00 66.25 201 GLN A CA 1
ATOM 1497 C C . GLN A 1 201 ? 10.398 9.409 10.418 1.00 66.25 201 GLN A C 1
ATOM 1499 O O . GLN A 1 201 ? 9.647 9.070 11.333 1.00 66.25 201 GLN A O 1
ATOM 1504 N N . THR A 1 202 ? 11.400 8.670 9.952 1.00 65.50 202 THR A N 1
ATOM 1505 C CA . THR A 1 202 ? 12.013 7.533 10.645 1.00 65.50 202 THR A CA 1
ATOM 1506 C C . THR A 1 202 ? 13.494 7.855 10.801 1.00 65.50 202 THR A C 1
ATOM 1508 O O . THR A 1 202 ? 14.128 8.378 9.887 1.00 65.50 202 THR A O 1
ATOM 1511 N N . GLN A 1 203 ? 14.027 7.672 12.011 1.00 61.06 203 GLN A N 1
ATOM 1512 C CA . GLN A 1 203 ? 15.447 7.903 12.329 1.00 61.06 203 GLN A CA 1
ATOM 1513 C C . GLN A 1 203 ? 16.040 9.270 11.886 1.00 61.06 203 GLN A C 1
ATOM 1515 O O . GLN A 1 203 ? 17.257 9.437 11.855 1.00 61.06 203 GLN A O 1
ATOM 1520 N N . GLY A 1 204 ? 15.195 10.276 11.623 1.00 60.88 204 GLY A N 1
ATOM 1521 C CA . GLY A 1 204 ? 15.591 11.625 11.203 1.00 60.88 204 GLY A CA 1
ATOM 1522 C C . GLY A 1 204 ? 15.507 11.913 9.698 1.00 60.88 204 GLY A C 1
ATOM 1523 O O . GLY A 1 204 ? 15.725 13.065 9.326 1.00 60.88 204 GLY A O 1
ATOM 1524 N N . GLU A 1 205 ? 15.144 10.934 8.863 1.00 61.66 205 GLU A N 1
ATOM 1525 C CA . GLU A 1 205 ? 15.027 11.083 7.403 1.00 61.66 205 GLU A CA 1
ATOM 1526 C C . GLU A 1 205 ? 13.563 11.189 6.940 1.00 61.66 205 GLU A C 1
ATOM 1528 O O . GLU A 1 205 ? 12.687 10.614 7.590 1.00 61.66 205 GLU A O 1
ATOM 1533 N N . PRO A 1 206 ? 13.262 11.931 5.851 1.00 71.19 206 PRO A N 1
ATOM 1534 C CA . PRO A 1 206 ? 11.914 12.038 5.303 1.00 71.19 206 PRO A CA 1
ATOM 1535 C C . PRO A 1 206 ? 11.351 10.688 4.843 1.00 71.19 206 PRO A C 1
ATOM 1537 O O . PRO A 1 206 ? 11.958 10.038 4.005 1.00 71.19 206 PRO A O 1
ATOM 1540 N N . LEU A 1 207 ? 10.158 10.330 5.312 1.00 80.81 207 LEU A N 1
ATOM 1541 C CA . LEU A 1 207 ? 9.431 9.128 4.896 1.00 80.81 207 LEU A CA 1
ATOM 1542 C C . LEU A 1 207 ? 7.950 9.461 4.682 1.00 80.81 207 LEU A C 1
ATOM 1544 O O . LEU A 1 207 ? 7.385 10.262 5.431 1.00 80.81 207 LEU A O 1
ATOM 1548 N N . LEU A 1 208 ? 7.333 8.914 3.634 1.00 86.94 208 LEU A N 1
ATOM 1549 C CA . LEU A 1 208 ? 5.924 9.177 3.309 1.00 86.94 208 LEU A CA 1
ATOM 1550 C C . LEU A 1 208 ? 4.980 8.079 3.786 1.00 86.94 208 LEU A C 1
ATOM 1552 O O . LEU A 1 208 ? 3.848 8.398 4.148 1.00 86.94 208 LEU A O 1
ATOM 1556 N N . GLY A 1 209 ? 5.451 6.840 3.826 1.00 90.06 209 GLY A N 1
ATOM 1557 C CA . GLY A 1 209 ? 4.704 5.692 4.299 1.00 90.06 209 GLY A CA 1
ATOM 1558 C C . GLY A 1 209 ? 5.641 4.577 4.744 1.00 90.06 209 GLY A C 1
ATOM 1559 O O . GLY A 1 209 ? 6.850 4.680 4.587 1.00 90.06 209 GLY A O 1
ATOM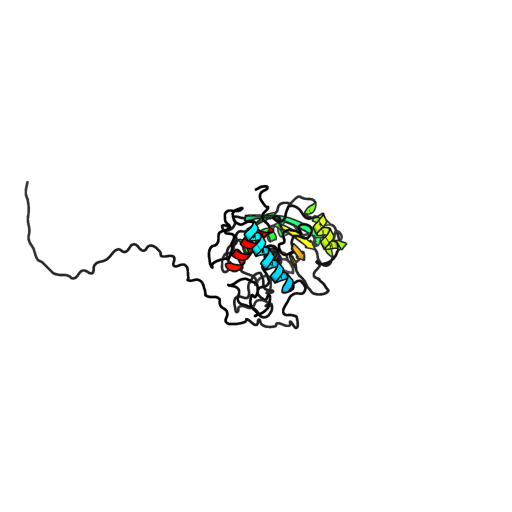 1560 N N . GLN A 1 210 ? 5.081 3.567 5.399 1.00 90.88 210 GLN A N 1
ATOM 1561 C CA . GLN A 1 210 ? 5.774 2.331 5.733 1.00 90.88 210 GLN A CA 1
ATOM 1562 C C . GLN A 1 210 ? 4.785 1.178 5.846 1.00 90.88 210 GLN A C 1
ATOM 1564 O O . GLN A 1 210 ? 3.797 1.228 6.596 1.00 90.88 210 GLN A O 1
ATOM 1569 N N . ALA A 1 211 ? 5.135 0.069 5.212 1.00 93.06 211 ALA A N 1
ATOM 1570 C CA . ALA A 1 211 ? 4.442 -1.195 5.332 1.00 93.06 211 ALA A CA 1
ATOM 1571 C C . ALA A 1 211 ? 5.169 -2.188 6.238 1.00 93.06 211 ALA A C 1
ATOM 1573 O O . ALA A 1 211 ? 6.391 -2.272 6.309 1.00 93.06 211 ALA A O 1
ATOM 1574 N N . THR A 1 212 ? 4.393 -3.039 6.902 1.00 92.38 212 THR A N 1
ATOM 1575 C CA . THR A 1 212 ? 4.929 -4.281 7.462 1.00 92.38 212 THR A CA 1
ATOM 1576 C C . THR A 1 212 ? 4.903 -5.368 6.395 1.00 92.38 212 THR A C 1
ATOM 1578 O O . THR A 1 212 ? 3.830 -5.748 5.914 1.00 92.38 212 THR A O 1
ATOM 1581 N N . PHE A 1 213 ? 6.086 -5.884 6.044 1.00 92.50 213 PHE A N 1
ATOM 1582 C CA . PHE A 1 213 ? 6.215 -7.019 5.135 1.00 92.50 213 PHE A CA 1
ATOM 1583 C C . PHE A 1 213 ? 5.423 -8.240 5.645 1.00 92.50 213 PHE A C 1
ATOM 1585 O O . PHE A 1 213 ? 5.281 -8.454 6.854 1.00 92.50 213 PHE A O 1
ATOM 1592 N N . PRO A 1 214 ? 4.886 -9.063 4.731 1.00 90.31 214 PRO A N 1
ATOM 1593 C CA . PRO A 1 214 ? 4.005 -10.163 5.080 1.00 90.31 214 PRO A CA 1
ATOM 1594 C C . PRO A 1 214 ? 4.745 -11.256 5.852 1.00 90.31 214 PRO A C 1
ATOM 1596 O O . PRO A 1 214 ? 5.658 -11.889 5.341 1.00 90.31 214 PRO A O 1
ATOM 1599 N N . THR A 1 215 ? 4.291 -11.538 7.067 1.00 84.31 215 THR A N 1
ATOM 1600 C CA . THR A 1 215 ? 4.789 -12.638 7.906 1.00 84.31 215 THR A CA 1
ATOM 1601 C C . THR A 1 215 ? 3.634 -13.553 8.332 1.00 84.31 215 THR A C 1
ATOM 1603 O O . THR A 1 215 ? 2.465 -13.262 8.084 1.00 84.31 215 THR A O 1
ATOM 1606 N N . ASN A 1 216 ? 3.929 -14.697 8.947 1.00 74.62 216 ASN A N 1
ATOM 1607 C CA . ASN A 1 216 ? 2.941 -15.602 9.529 1.00 74.62 216 ASN A CA 1
ATOM 1608 C C . ASN A 1 216 ? 2.654 -15.335 11.023 1.00 74.62 216 ASN A C 1
ATOM 1610 O O . ASN A 1 216 ? 1.742 -15.965 11.562 1.00 74.62 216 ASN A O 1
ATOM 1614 N N . ASP A 1 217 ? 3.386 -14.433 11.689 1.00 79.56 217 ASP A N 1
ATOM 1615 C CA . ASP A 1 217 ? 3.400 -14.361 13.159 1.00 79.56 217 ASP A CA 1
ATOM 1616 C C . ASP A 1 217 ? 3.346 -12.953 13.789 1.00 79.56 217 ASP A C 1
ATOM 1618 O O . ASP A 1 217 ? 3.353 -12.846 15.016 1.00 79.56 217 ASP A O 1
ATOM 1622 N N . ASN A 1 218 ? 3.197 -11.878 13.004 1.00 86.06 218 ASN A N 1
ATOM 1623 C CA . ASN A 1 218 ? 3.209 -10.499 13.522 1.00 86.06 218 ASN A CA 1
ATOM 1624 C C . ASN A 1 218 ? 1.938 -9.685 13.215 1.00 86.06 218 ASN A C 1
ATOM 1626 O O . ASN A 1 218 ? 2.004 -8.529 12.803 1.00 86.06 218 ASN A O 1
ATOM 1630 N N . LEU A 1 219 ? 0.761 -10.271 13.457 1.00 89.88 219 LEU A N 1
ATOM 1631 C CA . LEU A 1 219 ? -0.531 -9.586 13.269 1.00 89.88 219 LEU A CA 1
ATOM 1632 C C . LEU A 1 219 ? -0.606 -8.245 14.015 1.00 89.88 219 LEU A C 1
ATOM 1634 O O . LEU A 1 219 ? -1.157 -7.274 13.522 1.00 89.88 219 LEU A O 1
ATOM 1638 N N . ALA A 1 220 ? -0.027 -8.185 15.210 1.00 88.31 220 ALA A N 1
ATOM 1639 C CA . ALA A 1 220 ? -0.061 -7.014 16.076 1.00 88.31 220 ALA A CA 1
ATOM 1640 C C . ALA A 1 220 ? 0.617 -5.765 15.487 1.00 88.31 220 ALA A C 1
ATOM 1642 O O . ALA A 1 220 ? 0.355 -4.661 15.963 1.00 88.31 220 ALA A O 1
ATOM 1643 N N . GLN A 1 221 ? 1.529 -5.926 14.529 1.00 91.75 221 GLN A N 1
ATOM 1644 C CA . GLN A 1 221 ? 2.215 -4.818 13.858 1.00 91.75 221 GLN A CA 1
ATOM 1645 C C . GLN A 1 221 ? 1.839 -4.712 12.380 1.00 91.75 221 GLN A C 1
ATOM 1647 O O . GLN A 1 221 ? 2.305 -3.797 11.709 1.00 91.75 221 GLN A O 1
ATOM 1652 N N . ASP A 1 222 ? 0.990 -5.615 11.888 1.00 94.94 222 ASP A N 1
ATOM 1653 C CA . ASP A 1 222 ? 0.609 -5.667 10.489 1.00 94.94 222 ASP A CA 1
ATOM 1654 C C . ASP A 1 222 ? -0.144 -4.411 10.032 1.00 94.94 222 ASP A C 1
ATOM 1656 O O . ASP A 1 222 ? -0.919 -3.797 10.776 1.00 94.94 222 ASP A O 1
ATOM 1660 N N . GLY A 1 223 ? 0.077 -4.061 8.768 1.00 95.62 223 GLY A N 1
ATOM 1661 C CA . GLY A 1 223 ? -0.580 -2.957 8.089 1.00 95.62 223 GLY A CA 1
ATOM 1662 C C . GLY A 1 223 ? 0.408 -1.958 7.510 1.00 95.62 223 GLY A C 1
ATOM 1663 O O . GLY A 1 223 ? 1.614 -2.204 7.436 1.00 95.62 223 GLY A O 1
ATOM 1664 N N . VAL A 1 224 ? -0.147 -0.827 7.104 1.00 96.25 224 VAL A N 1
ATOM 1665 C CA . VAL A 1 224 ? 0.548 0.268 6.434 1.00 96.25 224 VAL A CA 1
ATOM 1666 C C . VAL A 1 224 ? 0.259 1.552 7.199 1.00 96.25 224 VAL A C 1
ATOM 1668 O O . VAL A 1 224 ? -0.890 1.790 7.574 1.00 96.25 224 VAL A O 1
ATOM 1671 N N . ILE A 1 225 ? 1.285 2.357 7.458 1.00 94.56 225 ILE A N 1
ATOM 1672 C CA . ILE A 1 225 ? 1.140 3.717 7.980 1.00 94.56 225 ILE A CA 1
ATOM 1673 C C . ILE A 1 225 ? 1.601 4.716 6.924 1.00 94.56 225 ILE A C 1
ATOM 1675 O O . ILE A 1 225 ? 2.657 4.526 6.345 1.00 94.56 225 ILE A O 1
ATOM 1679 N N . ASP A 1 226 ? 0.828 5.773 6.701 1.00 93.56 226 ASP A N 1
ATOM 1680 C CA . ASP A 1 226 ? 1.093 6.807 5.703 1.00 93.56 226 ASP A CA 1
ATOM 1681 C C . ASP A 1 226 ? 0.940 8.208 6.301 1.00 93.56 226 ASP A C 1
ATOM 1683 O O . ASP A 1 226 ? 0.112 8.457 7.186 1.00 93.56 226 ASP A O 1
ATOM 1687 N N . ALA A 1 227 ? 1.677 9.166 5.747 1.00 92.50 227 ALA A N 1
ATOM 1688 C CA . ALA A 1 227 ? 1.429 10.577 5.983 1.00 92.50 227 ALA A CA 1
ATOM 1689 C C . ALA A 1 227 ? 0.029 10.955 5.464 1.00 92.50 227 ALA A C 1
ATOM 1691 O O . ALA A 1 227 ? -0.309 10.717 4.309 1.00 92.50 227 ALA A O 1
ATOM 1692 N N . TYR A 1 228 ? -0.795 11.614 6.283 1.00 92.06 228 TYR A N 1
ATOM 1693 C CA . TYR A 1 228 ? -2.173 11.985 5.918 1.00 92.06 228 TYR A CA 1
ATOM 1694 C C . TYR A 1 228 ? -2.258 12.855 4.649 1.00 92.06 228 TYR A C 1
ATOM 1696 O O . TYR A 1 228 ? -3.269 12.859 3.948 1.00 92.06 228 TYR A O 1
ATOM 1704 N N . ASP A 1 229 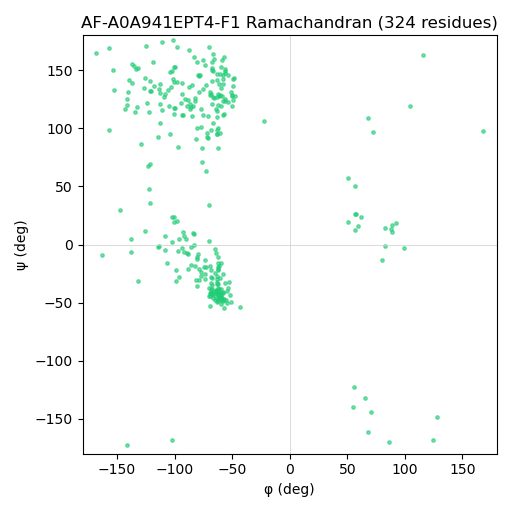? -1.190 13.587 4.330 1.00 91.19 229 ASP A N 1
ATOM 1705 C CA . ASP A 1 229 ? -1.086 14.449 3.158 1.00 91.19 229 ASP A CA 1
ATOM 1706 C C . ASP A 1 229 ? -0.348 13.806 1.969 1.00 91.19 229 ASP A C 1
ATOM 1708 O O . ASP A 1 229 ? 0.126 14.536 1.094 1.00 91.19 229 ASP A O 1
ATOM 1712 N N . SER A 1 230 ? -0.253 12.469 1.930 1.00 91.69 230 SER A N 1
ATOM 1713 C CA . SER A 1 230 ? 0.085 11.684 0.729 1.00 91.69 230 SER A CA 1
ATOM 1714 C C . SER A 1 230 ? -1.145 11.299 -0.105 1.00 91.69 230 SER A C 1
ATOM 1716 O O . SER A 1 230 ? -1.021 10.784 -1.211 1.00 91.69 230 SER A O 1
ATOM 1718 N N . ILE A 1 231 ? -2.350 11.575 0.402 1.00 92.31 231 ILE A N 1
ATOM 1719 C CA . ILE A 1 231 ? -3.607 11.248 -0.274 1.00 92.31 231 ILE A CA 1
ATOM 1720 C C . ILE A 1 231 ? -3.815 12.079 -1.547 1.00 92.31 231 ILE A C 1
ATOM 1722 O O . ILE A 1 231 ? -3.400 13.237 -1.630 1.00 92.31 231 ILE A O 1
ATOM 1726 N N . ALA A 1 232 ? -4.551 11.522 -2.510 1.00 94.12 232 ALA A N 1
ATOM 1727 C CA . ALA A 1 232 ? -4.866 12.195 -3.768 1.00 94.12 232 ALA A CA 1
ATOM 1728 C C . ALA A 1 232 ? -5.424 13.623 -3.570 1.00 94.12 232 ALA A C 1
ATOM 1730 O O . ALA A 1 232 ? -6.395 13.841 -2.834 1.00 94.12 232 ALA A O 1
ATOM 1731 N N . GLY A 1 233 ? -4.832 14.595 -4.266 1.00 90.12 233 GLY A N 1
ATOM 1732 C CA . GLY A 1 233 ? -5.194 16.013 -4.210 1.00 90.12 233 GLY A CA 1
ATOM 1733 C C . GLY A 1 233 ? -4.585 16.800 -3.042 1.00 90.12 233 GLY A C 1
ATOM 1734 O O . GLY A 1 233 ? -4.820 18.008 -2.950 1.00 90.12 233 GLY A O 1
ATOM 1735 N N . ALA A 1 234 ? -3.813 16.165 -2.156 1.00 89.88 234 ALA A N 1
ATOM 1736 C CA . ALA A 1 234 ? -3.037 16.864 -1.134 1.00 89.88 234 ALA A CA 1
ATOM 1737 C C . ALA A 1 234 ? -1.856 17.648 -1.744 1.00 89.88 234 ALA A C 1
ATOM 1739 O O . ALA A 1 234 ? -1.555 17.525 -2.931 1.00 89.88 234 ALA A O 1
ATOM 1740 N N . ARG A 1 235 ? -1.201 18.487 -0.922 1.00 87.25 235 ARG A N 1
ATOM 1741 C CA . ARG A 1 235 ? -0.019 19.301 -1.290 1.00 87.25 235 ARG A CA 1
ATOM 1742 C C . ARG A 1 235 ? -0.211 20.104 -2.578 1.00 87.25 235 ARG A C 1
ATOM 1744 O O . ARG A 1 235 ? 0.524 19.955 -3.548 1.00 87.25 235 ARG A O 1
ATOM 1751 N N . ASP A 1 236 ? -1.252 20.931 -2.591 1.00 89.12 236 ASP A N 1
ATOM 1752 C CA . ASP A 1 236 ? -1.633 21.743 -3.752 1.00 89.12 236 ASP A CA 1
ATOM 1753 C C . ASP A 1 236 ? -1.880 20.919 -5.035 1.00 89.12 236 ASP A C 1
ATOM 1755 O O . ASP A 1 236 ? -1.777 21.432 -6.149 1.00 89.12 236 ASP A O 1
ATOM 1759 N N . GLY A 1 237 ? -2.254 19.644 -4.872 1.00 88.38 237 GLY A N 1
ATOM 1760 C CA . GLY A 1 237 ? -2.555 18.717 -5.959 1.00 88.38 237 GLY A CA 1
ATOM 1761 C C . GLY A 1 237 ? -1.350 17.949 -6.497 1.00 88.38 237 GLY A C 1
ATOM 1762 O O . GLY A 1 237 ? -1.473 17.365 -7.566 1.00 88.38 237 GLY A O 1
ATOM 1763 N N . SER A 1 238 ? -0.205 17.954 -5.805 1.00 87.75 238 SER A N 1
ATOM 1764 C CA . SER A 1 238 ? 0.983 17.207 -6.241 1.00 87.75 238 SER A CA 1
ATOM 1765 C C . SER A 1 238 ? 0.947 15.714 -5.897 1.00 87.75 238 SER A C 1
ATOM 1767 O O . SER A 1 238 ? 1.837 14.991 -6.329 1.00 87.75 238 SER A O 1
ATOM 1769 N N . MET A 1 239 ? -0.005 15.273 -5.069 1.00 93.06 239 MET A N 1
ATOM 1770 C CA . MET A 1 239 ? -0.160 13.869 -4.673 1.00 93.06 239 MET A CA 1
ATOM 1771 C C . MET A 1 239 ? -1.320 13.223 -5.430 1.00 93.06 239 MET A C 1
ATOM 1773 O O . MET A 1 239 ? -2.412 13.800 -5.480 1.00 93.06 239 MET A O 1
ATOM 1777 N N . ASP A 1 240 ? -1.109 12.006 -5.927 1.00 95.00 240 ASP A N 1
ATOM 1778 C CA . ASP A 1 240 ? -2.109 11.199 -6.639 1.00 95.00 240 ASP A CA 1
ATOM 1779 C C . ASP A 1 240 ? -2.595 9.994 -5.808 1.00 95.00 240 ASP A C 1
ATOM 1781 O O . ASP A 1 240 ? -3.585 9.338 -6.165 1.00 95.00 240 ASP A O 1
ATOM 1785 N N . GLY A 1 241 ? -1.990 9.789 -4.632 1.00 95.44 241 GLY A N 1
ATOM 1786 C CA . GLY A 1 241 ? -2.300 8.714 -3.693 1.00 95.44 241 GLY A CA 1
ATOM 1787 C C . GLY A 1 241 ? -1.492 7.445 -3.954 1.00 95.44 241 GLY A C 1
ATOM 1788 O O . GLY A 1 241 ? -1.889 6.376 -3.480 1.00 95.44 241 GLY A O 1
ATOM 1789 N N . ASP A 1 242 ? -0.408 7.542 -4.721 1.00 96.00 242 ASP A N 1
ATOM 1790 C CA . ASP A 1 242 ? 0.389 6.398 -5.159 1.00 96.00 242 ASP A CA 1
ATOM 1791 C C . ASP A 1 242 ? 1.389 5.942 -4.086 1.00 96.00 242 ASP A C 1
ATOM 1793 O O . ASP A 1 242 ? 1.716 4.760 -4.048 1.00 96.00 242 ASP A O 1
ATOM 1797 N N . THR A 1 243 ? 1.714 6.788 -3.099 1.00 94.50 243 THR A N 1
ATOM 1798 C CA . THR A 1 243 ? 2.401 6.355 -1.861 1.00 94.50 243 THR A CA 1
ATOM 1799 C C . THR A 1 243 ? 1.689 5.153 -1.214 1.00 94.50 243 THR A C 1
ATOM 1801 O O . THR A 1 243 ? 2.286 4.111 -0.981 1.00 94.50 243 THR A O 1
ATOM 1804 N N . VAL A 1 244 ? 0.365 5.209 -1.030 1.00 96.88 244 VAL A N 1
ATOM 1805 C CA . VAL A 1 244 ? -0.382 4.083 -0.432 1.00 96.88 244 VAL A CA 1
ATOM 1806 C C . VAL A 1 244 ? -0.395 2.864 -1.370 1.00 96.88 244 VAL A C 1
ATOM 1808 O O . VAL A 1 244 ? -0.507 1.726 -0.918 1.00 96.88 244 VAL A O 1
ATOM 1811 N N . VAL A 1 245 ? -0.314 3.067 -2.691 1.00 98.38 245 VAL A N 1
ATOM 1812 C CA . VAL A 1 245 ? -0.210 1.964 -3.663 1.00 98.38 245 VAL A CA 1
ATOM 1813 C C . VAL A 1 245 ? 1.126 1.240 -3.493 1.00 98.38 245 VAL A C 1
ATOM 1815 O O . VAL A 1 245 ? 1.130 0.008 -3.430 1.00 98.38 245 VAL A O 1
ATOM 1818 N N . HIS A 1 246 ? 2.211 2.003 -3.370 1.00 97.38 246 HIS A N 1
ATOM 1819 C CA . HIS A 1 246 ? 3.565 1.535 -3.094 1.00 97.38 246 HIS A CA 1
ATOM 1820 C C . HIS A 1 246 ? 3.622 0.725 -1.791 1.00 97.38 246 HIS A C 1
ATOM 1822 O O . HIS A 1 246 ? 3.956 -0.463 -1.804 1.00 97.38 246 HIS A O 1
ATOM 1828 N N . GLU A 1 247 ? 3.143 1.297 -0.683 1.00 96.94 247 GLU A N 1
ATOM 1829 C CA . GLU A 1 247 ? 3.147 0.616 0.615 1.00 96.94 247 GLU A CA 1
ATOM 1830 C C . GLU A 1 247 ? 2.299 -0.663 0.623 1.00 96.94 247 GLU A C 1
ATOM 1832 O O . GLU A 1 247 ? 2.658 -1.687 1.212 1.00 96.94 247 GLU A O 1
ATOM 1837 N N . VAL A 1 248 ? 1.156 -0.664 -0.068 1.00 98.56 248 VAL A N 1
ATOM 1838 C CA . VAL A 1 248 ? 0.348 -1.884 -0.200 1.00 98.56 248 VAL A CA 1
ATOM 1839 C C . VAL A 1 248 ? 1.063 -2.936 -1.060 1.00 98.56 248 VAL A C 1
ATOM 1841 O O . VAL A 1 248 ? 0.879 -4.133 -0.822 1.00 98.56 248 VAL A O 1
ATOM 1844 N N . GLY A 1 249 ? 1.921 -2.525 -1.998 1.00 98.31 249 GLY A N 1
ATOM 1845 C CA . GLY A 1 249 ? 2.858 -3.402 -2.699 1.00 98.31 249 GLY A CA 1
ATOM 1846 C C . GLY A 1 249 ? 3.803 -4.126 -1.735 1.00 98.31 249 GLY A C 1
ATOM 1847 O O . GLY A 1 249 ? 3.879 -5.359 -1.769 1.00 98.31 249 GLY A O 1
ATOM 1848 N N . HIS A 1 250 ? 4.432 -3.405 -0.804 1.00 97.12 250 HIS A N 1
ATOM 1849 C CA . HIS A 1 250 ? 5.250 -3.997 0.264 1.00 97.12 250 HIS A CA 1
ATOM 1850 C C . HIS A 1 250 ? 4.453 -4.894 1.215 1.00 97.12 250 HIS A C 1
ATOM 1852 O O . HIS A 1 250 ? 4.881 -6.007 1.533 1.00 97.12 250 HIS A O 1
ATOM 1858 N N . TRP A 1 251 ? 3.246 -4.485 1.620 1.00 97.50 251 TRP A N 1
ATOM 1859 C CA . TRP A 1 251 ? 2.354 -5.307 2.454 1.00 97.50 251 TRP A CA 1
ATOM 1860 C C . TRP A 1 251 ? 1.972 -6.634 1.768 1.00 97.50 251 TRP A C 1
ATOM 1862 O O . TRP A 1 251 ? 1.754 -7.656 2.438 1.00 97.50 251 TRP A O 1
ATOM 1872 N N . LEU A 1 252 ? 1.939 -6.631 0.429 1.00 97.62 252 LEU A N 1
ATOM 1873 C CA . LEU A 1 252 ? 1.785 -7.801 -0.438 1.00 97.62 252 LEU A CA 1
ATOM 1874 C C . LEU A 1 252 ? 3.119 -8.450 -0.847 1.00 97.62 252 LEU A C 1
ATOM 1876 O O . LEU A 1 252 ? 3.100 -9.446 -1.562 1.00 97.62 252 LEU A O 1
ATOM 1880 N N . GLY A 1 253 ? 4.262 -8.001 -0.334 1.00 95.31 253 GLY A N 1
ATOM 1881 C CA . GLY A 1 253 ? 5.558 -8.678 -0.442 1.00 95.31 253 GLY A CA 1
ATOM 1882 C C . GLY A 1 253 ? 6.430 -8.277 -1.632 1.00 95.31 253 GLY A C 1
ATOM 1883 O O . GLY A 1 253 ? 7.335 -9.039 -1.983 1.00 95.31 253 GLY A O 1
ATOM 1884 N N . LEU A 1 254 ? 6.169 -7.134 -2.266 1.00 96.06 254 LEU A N 1
ATOM 1885 C CA . LEU A 1 254 ? 7.092 -6.546 -3.238 1.00 96.06 254 LEU A CA 1
ATOM 1886 C C . LEU A 1 254 ? 8.237 -5.823 -2.528 1.00 96.06 254 LEU A C 1
ATOM 1888 O O . LEU A 1 254 ? 8.029 -5.238 -1.470 1.00 96.06 254 LEU A O 1
ATOM 1892 N N . TYR A 1 255 ? 9.428 -5.872 -3.114 1.00 94.06 255 TYR A N 1
ATOM 1893 C CA . TYR A 1 255 ? 10.548 -5.013 -2.736 1.00 94.06 255 TYR A CA 1
ATOM 1894 C C . TYR A 1 255 ? 10.632 -3.827 -3.694 1.00 94.06 255 TYR A C 1
ATOM 1896 O O . TYR A 1 255 ? 9.948 -3.812 -4.723 1.00 94.06 255 TYR A O 1
ATOM 1904 N N . HIS A 1 256 ? 11.475 -2.858 -3.354 1.00 94.00 256 HIS A N 1
ATOM 1905 C CA . HIS A 1 256 ? 11.844 -1.783 -4.262 1.00 94.00 256 HIS A CA 1
ATOM 1906 C C . HIS A 1 256 ? 12.465 -2.320 -5.553 1.00 94.00 256 HIS A C 1
ATOM 1908 O O . HIS A 1 256 ? 13.200 -3.302 -5.509 1.00 94.00 256 HIS A O 1
ATOM 1914 N N . THR A 1 257 ? 12.240 -1.676 -6.703 1.00 91.94 257 THR A N 1
ATOM 1915 C CA . THR A 1 257 ? 12.836 -2.125 -7.985 1.00 91.94 257 THR A CA 1
ATOM 1916 C C . THR A 1 257 ? 14.365 -2.022 -8.010 1.00 91.94 257 THR A C 1
ATOM 1918 O O . THR A 1 257 ? 15.038 -2.762 -8.729 1.00 91.94 257 THR A O 1
ATOM 1921 N N . PHE A 1 258 ? 14.923 -1.141 -7.181 1.00 89.69 258 PHE A N 1
ATOM 1922 C CA . PHE A 1 258 ? 16.356 -0.966 -6.947 1.00 89.69 258 PHE A CA 1
ATOM 1923 C C . PHE A 1 258 ? 16.899 -1.805 -5.778 1.00 89.69 258 PHE A C 1
ATOM 1925 O O . PHE A 1 258 ? 18.064 -1.647 -5.397 1.00 89.69 258 PHE A O 1
ATOM 1932 N N . GLU A 1 259 ? 16.092 -2.702 -5.202 1.00 88.38 259 GLU A N 1
ATOM 1933 C CA . GLU A 1 259 ? 16.526 -3.573 -4.110 1.00 88.38 259 GLU A CA 1
ATOM 1934 C C . GLU A 1 259 ? 17.734 -4.418 -4.533 1.00 88.38 259 GLU A C 1
ATOM 1936 O O . GLU A 1 259 ? 17.808 -4.929 -5.652 1.00 88.38 259 GLU A O 1
ATOM 1941 N N . ASN A 1 260 ? 18.711 -4.565 -3.633 1.00 83.69 260 ASN A N 1
ATOM 1942 C CA . ASN A 1 260 ? 20.020 -5.176 -3.915 1.00 83.69 260 ASN A CA 1
ATOM 1943 C C . ASN A 1 260 ? 20.829 -4.521 -5.056 1.00 83.69 260 ASN A C 1
ATOM 1945 O O . ASN A 1 260 ? 21.858 -5.062 -5.491 1.00 83.69 260 ASN A O 1
ATOM 1949 N N . GLY A 1 261 ? 20.424 -3.338 -5.517 1.00 85.75 261 GLY A N 1
ATOM 1950 C CA . GLY A 1 261 ? 21.047 -2.662 -6.638 1.00 85.75 261 GLY A CA 1
ATOM 1951 C C . GLY A 1 261 ? 21.082 -3.553 -7.886 1.00 85.75 261 GLY A C 1
ATOM 1952 O O . GLY A 1 261 ? 20.215 -4.377 -8.162 1.00 85.75 261 GLY A O 1
ATOM 1953 N N . CYS A 1 262 ? 22.195 -3.491 -8.611 1.00 86.50 262 CYS A N 1
ATOM 1954 C CA . CYS A 1 262 ? 22.386 -4.317 -9.803 1.00 86.50 262 CYS A CA 1
ATOM 1955 C C . CYS A 1 262 ? 22.889 -5.742 -9.537 1.00 86.50 262 CYS A C 1
ATOM 1957 O O . CYS A 1 262 ? 23.280 -6.450 -10.474 1.00 86.50 262 CYS A O 1
ATOM 1959 N N . ALA A 1 263 ? 22.931 -6.167 -8.273 1.00 84.06 263 ALA A N 1
ATOM 1960 C CA . ALA A 1 263 ? 23.310 -7.522 -7.920 1.00 84.06 263 ALA A CA 1
ATOM 1961 C C . ALA A 1 263 ? 22.093 -8.451 -8.001 1.00 84.06 263 ALA A C 1
ATOM 1963 O O . ALA A 1 263 ? 21.011 -8.134 -7.527 1.00 84.06 263 ALA A O 1
ATOM 1964 N N . SER A 1 264 ? 22.281 -9.650 -8.556 1.00 80.44 264 SER A N 1
ATOM 1965 C CA . SER A 1 264 ? 21.264 -10.704 -8.459 1.00 80.44 264 SER A CA 1
ATOM 1966 C C . SER A 1 264 ? 21.029 -11.062 -6.982 1.00 80.44 264 SER A C 1
ATOM 1968 O O . SER A 1 264 ? 22.015 -11.250 -6.265 1.00 80.44 264 SER A O 1
ATOM 1970 N N . PRO A 1 265 ? 19.774 -11.271 -6.548 1.00 82.25 265 PRO A N 1
ATOM 1971 C CA . PRO A 1 265 ? 18.563 -11.420 -7.366 1.00 82.25 265 PRO A CA 1
ATOM 1972 C C . PRO A 1 265 ? 17.762 -10.131 -7.626 1.00 82.25 265 PRO A C 1
ATOM 1974 O O . PRO A 1 265 ? 16.657 -10.248 -8.148 1.00 82.25 265 PRO A O 1
ATOM 1977 N N . GLY A 1 266 ? 18.293 -8.947 -7.308 1.00 86.94 266 GLY A N 1
ATOM 1978 C CA . GLY A 1 266 ? 17.551 -7.686 -7.380 1.00 86.94 266 GLY A CA 1
ATOM 1979 C C . GLY A 1 266 ? 16.402 -7.664 -6.371 1.00 86.94 266 GLY A C 1
ATOM 1980 O O . GLY A 1 266 ? 16.562 -8.100 -5.228 1.00 86.94 266 GLY A O 1
ATOM 1981 N N . ASP A 1 267 ? 15.222 -7.276 -6.843 1.00 90.62 267 ASP A N 1
ATOM 1982 C CA . ASP A 1 267 ? 13.950 -7.243 -6.109 1.00 90.62 267 ASP A CA 1
ATOM 1983 C C . ASP A 1 267 ? 13.202 -8.592 -6.090 1.00 90.62 267 ASP A C 1
ATOM 1985 O O . ASP A 1 267 ? 12.054 -8.684 -5.646 1.00 90.62 267 ASP A O 1
ATOM 1989 N N . TYR A 1 268 ? 13.853 -9.669 -6.550 1.00 90.38 268 TYR A N 1
ATOM 1990 C CA . TYR A 1 268 ? 13.275 -11.011 -6.686 1.00 90.38 268 TYR A CA 1
ATOM 1991 C C . TYR A 1 268 ? 12.086 -11.083 -7.661 1.00 90.38 268 TYR A C 1
ATOM 1993 O O . TYR A 1 268 ? 11.270 -12.012 -7.573 1.00 90.38 268 TYR A O 1
ATOM 2001 N N . VAL A 1 269 ? 12.001 -10.147 -8.605 1.00 90.31 269 VAL A N 1
ATOM 2002 C CA . VAL A 1 269 ? 11.059 -10.152 -9.723 1.00 90.31 269 VAL A CA 1
ATOM 2003 C C . VAL A 1 269 ? 11.862 -10.217 -11.031 1.00 90.31 269 VAL A C 1
ATOM 2005 O O . VAL A 1 269 ? 12.930 -9.635 -11.162 1.00 90.31 269 VAL A O 1
ATOM 2008 N N . ALA A 1 270 ? 11.443 -11.051 -11.989 1.00 87.44 270 ALA A N 1
ATOM 2009 C CA . ALA A 1 270 ? 12.295 -11.366 -13.143 1.00 87.44 270 ALA A CA 1
ATOM 2010 C C . ALA A 1 270 ? 12.134 -10.401 -14.329 1.00 87.44 270 ALA A C 1
ATOM 2012 O O . ALA A 1 270 ? 13.020 -10.354 -15.189 1.00 87.44 270 ALA A O 1
ATOM 2013 N N . ASP A 1 271 ? 11.011 -9.686 -14.402 1.00 88.75 271 ASP A N 1
ATOM 2014 C CA . ASP A 1 271 ? 10.678 -8.730 -15.462 1.00 88.75 271 ASP A CA 1
ATOM 2015 C C . ASP A 1 271 ? 10.871 -7.257 -15.050 1.00 88.75 271 ASP A C 1
ATOM 2017 O O . ASP A 1 271 ? 10.640 -6.356 -15.861 1.00 88.75 271 ASP A O 1
ATOM 2021 N N . THR A 1 272 ? 11.351 -7.014 -13.832 1.00 88.44 272 THR A N 1
ATOM 2022 C CA . THR A 1 272 ? 11.871 -5.730 -13.357 1.00 88.44 272 THR A CA 1
ATOM 2023 C C . THR A 1 272 ? 13.356 -5.631 -13.730 1.00 88.44 272 THR A C 1
ATOM 2025 O O . THR A 1 272 ? 14.165 -6.504 -13.396 1.00 88.44 272 THR A O 1
ATOM 2028 N N . PRO A 1 273 ? 13.762 -4.616 -14.510 1.00 87.19 273 PRO A N 1
ATOM 2029 C CA . PRO A 1 273 ? 15.175 -4.387 -14.773 1.00 87.19 273 PRO A CA 1
ATOM 2030 C C . PRO A 1 273 ? 15.921 -4.045 -13.473 1.00 87.19 273 PRO A C 1
ATOM 2032 O O . PRO A 1 273 ? 15.383 -3.298 -12.664 1.00 87.19 273 PRO A O 1
ATOM 2035 N N . PRO A 1 274 ? 17.162 -4.521 -13.275 1.00 86.88 274 PRO A N 1
ATOM 2036 C CA . PRO A 1 274 ? 17.938 -4.161 -12.096 1.00 86.88 274 PRO A CA 1
ATOM 2037 C C . PRO A 1 274 ? 18.352 -2.686 -12.133 1.00 86.88 274 PRO A C 1
ATOM 2039 O O . PRO A 1 274 ? 18.974 -2.229 -13.102 1.00 86.88 274 PRO A O 1
ATOM 2042 N N . GLU A 1 275 ? 18.078 -1.974 -11.048 1.00 88.00 275 GLU A N 1
ATOM 2043 C CA . GLU A 1 275 ? 18.413 -0.563 -10.870 1.00 88.00 275 GLU A CA 1
ATOM 2044 C C . GLU A 1 275 ? 19.470 -0.401 -9.778 1.00 88.00 275 GLU A C 1
ATOM 2046 O O . GLU A 1 275 ? 19.428 -1.068 -8.754 1.00 88.00 275 GLU A O 1
ATOM 2051 N N . ALA A 1 276 ? 20.462 0.461 -9.988 1.00 86.44 276 ALA A N 1
ATOM 2052 C CA . ALA A 1 276 ? 21.560 0.637 -9.039 1.00 86.44 276 ALA A CA 1
ATOM 2053 C C . ALA A 1 276 ? 21.154 1.405 -7.769 1.00 86.44 276 ALA A C 1
ATOM 2055 O O . ALA A 1 276 ? 21.836 1.289 -6.749 1.00 86.44 276 ALA A O 1
ATOM 2056 N N . TRP A 1 277 ? 20.118 2.237 -7.873 1.00 85.31 277 TRP A N 1
ATOM 2057 C CA . TRP A 1 277 ? 19.525 3.075 -6.830 1.00 85.31 277 TRP A CA 1
ATOM 2058 C C . TRP A 1 277 ? 18.187 3.620 -7.345 1.00 85.31 277 TRP A C 1
ATOM 2060 O O . TRP A 1 277 ? 17.967 3.619 -8.555 1.00 85.31 277 TRP A O 1
ATOM 2070 N N . ALA A 1 278 ? 17.356 4.136 -6.440 1.00 87.00 278 ALA A N 1
ATOM 2071 C CA . ALA A 1 278 ? 16.041 4.686 -6.756 1.00 87.00 278 ALA A CA 1
ATOM 2072 C C . ALA A 1 278 ? 16.075 5.829 -7.777 1.00 87.00 278 ALA A C 1
ATOM 2074 O O . ALA A 1 278 ? 16.955 6.702 -7.742 1.00 87.00 278 ALA A O 1
ATOM 2075 N N . ALA A 1 279 ? 15.083 5.867 -8.659 1.00 85.50 279 ALA A N 1
ATOM 2076 C CA . ALA A 1 279 ? 14.864 7.008 -9.524 1.00 85.50 279 ALA A CA 1
ATOM 2077 C C . ALA A 1 279 ? 14.120 8.132 -8.782 1.00 85.50 279 ALA A C 1
ATOM 2079 O O . ALA A 1 279 ? 13.450 7.913 -7.781 1.00 85.50 279 ALA A O 1
ATOM 2080 N N . GLN A 1 280 ? 14.261 9.369 -9.266 1.00 80.06 280 GLN A N 1
ATOM 2081 C CA . GLN A 1 280 ? 13.606 10.545 -8.686 1.00 80.06 280 GLN A CA 1
ATOM 2082 C C . GLN A 1 280 ? 13.002 11.423 -9.773 1.00 80.06 280 GLN A C 1
ATOM 2084 O O . GLN A 1 280 ? 13.502 11.475 -10.905 1.00 80.06 280 GLN A O 1
ATOM 2089 N N . GLY A 1 281 ? 11.962 12.172 -9.410 1.00 84.31 281 GLY A N 1
ATOM 2090 C CA . GLY A 1 281 ? 11.219 12.983 -10.359 1.00 84.31 281 GLY A CA 1
ATOM 2091 C C . GLY A 1 281 ? 10.403 12.109 -11.306 1.00 84.31 281 GLY A C 1
ATOM 2092 O O . GLY A 1 281 ? 9.912 11.051 -10.933 1.00 84.31 281 GLY A O 1
ATOM 2093 N N . CYS A 1 282 ? 10.305 12.535 -12.564 1.00 86.44 282 CYS A N 1
ATOM 2094 C CA . CYS A 1 282 ? 9.528 11.858 -13.603 1.00 86.44 282 CYS A CA 1
ATOM 2095 C C . CYS A 1 282 ? 10.405 11.457 -14.797 1.00 86.44 282 CYS A C 1
ATOM 2097 O O . CYS A 1 282 ? 10.331 12.080 -15.864 1.00 86.44 282 CYS A O 1
ATOM 2099 N N . PRO A 1 283 ? 11.314 10.484 -14.628 1.00 79.06 283 PRO A N 1
ATOM 2100 C CA . PRO A 1 283 ? 12.200 10.059 -15.697 1.00 79.06 283 PRO A CA 1
ATOM 2101 C C . PRO A 1 283 ? 11.425 9.293 -16.777 1.00 79.06 283 PRO A C 1
ATOM 2103 O O . PRO A 1 283 ? 11.067 8.135 -16.604 1.00 79.06 283 PRO A O 1
ATOM 2106 N N . GLU A 1 284 ? 11.280 9.894 -17.961 1.00 71.12 284 GLU A N 1
ATOM 2107 C CA . GLU A 1 284 ? 10.631 9.257 -19.126 1.00 71.12 284 GLU A CA 1
ATOM 2108 C C . GLU A 1 284 ? 11.388 8.023 -19.678 1.00 71.12 284 GLU A C 1
ATOM 2110 O O . GLU A 1 284 ? 10.951 7.390 -20.642 1.00 71.12 284 GLU A O 1
ATOM 2115 N N . GLN A 1 285 ? 12.562 7.695 -19.130 1.00 65.12 285 GLN A N 1
ATOM 2116 C CA . GLN A 1 285 ? 13.460 6.663 -19.648 1.00 65.12 285 GLN A CA 1
ATOM 2117 C C . GLN A 1 285 ? 13.336 5.352 -18.859 1.00 65.12 285 GLN A C 1
ATOM 2119 O O . GLN A 1 285 ? 13.015 5.341 -17.677 1.00 65.12 285 GLN A O 1
ATOM 2124 N N . PHE A 1 286 ? 13.640 4.240 -19.534 1.00 62.72 286 PHE A N 1
ATOM 2125 C CA . PHE A 1 286 ? 13.846 2.902 -18.955 1.00 62.72 286 PHE A CA 1
ATOM 2126 C C . PHE A 1 286 ? 12.693 2.272 -18.168 1.00 62.72 286 PHE A C 1
ATOM 2128 O O . PHE A 1 286 ? 12.912 1.264 -17.509 1.00 62.72 286 PHE A O 1
ATOM 2135 N N . ASN A 1 287 ? 11.466 2.781 -18.295 1.00 66.00 287 ASN A N 1
ATOM 2136 C CA . ASN A 1 287 ? 10.331 2.272 -17.531 1.00 66.00 287 ASN A CA 1
ATOM 2137 C C . ASN A 1 287 ? 10.584 2.323 -16.005 1.00 66.00 287 ASN A C 1
ATOM 2139 O O . ASN A 1 287 ? 10.254 1.370 -15.298 1.00 66.00 287 ASN A O 1
ATOM 2143 N N . LEU A 1 288 ? 11.021 3.478 -15.500 1.00 82.25 288 LEU A N 1
ATOM 2144 C CA . LEU A 1 288 ? 11.185 3.752 -14.059 1.00 82.25 288 LEU A CA 1
ATOM 2145 C C . LEU A 1 288 ? 9.900 4.252 -13.365 1.00 82.25 288 LEU A C 1
ATOM 2147 O O . LEU A 1 288 ? 9.839 4.442 -12.167 1.00 82.25 288 LEU A O 1
ATOM 2151 N N . HIS A 1 289 ? 8.813 4.419 -14.117 1.00 90.31 289 HIS A N 1
ATOM 2152 C CA . HIS A 1 289 ? 7.461 4.702 -13.597 1.00 90.31 289 HIS A CA 1
ATOM 2153 C C . HIS A 1 289 ? 6.791 3.507 -12.856 1.00 90.31 289 HIS A C 1
ATOM 2155 O O . HIS A 1 289 ? 5.592 3.265 -13.012 1.00 90.31 289 HIS A O 1
ATOM 2161 N N . ASN A 1 290 ? 7.555 2.668 -12.152 1.00 94.19 290 ASN A N 1
ATOM 2162 C CA . ASN A 1 290 ? 7.007 1.542 -11.387 1.00 94.19 290 ASN A CA 1
ATOM 2163 C C . ASN A 1 290 ? 6.445 2.042 -10.047 1.00 94.19 290 ASN A C 1
ATOM 2165 O O . ASN A 1 290 ? 7.013 2.952 -9.455 1.00 94.19 290 ASN A O 1
ATOM 2169 N N . TYR A 1 291 ? 5.366 1.432 -9.546 1.00 96.25 291 TYR A N 1
ATOM 2170 C CA . TYR A 1 291 ? 4.850 1.754 -8.209 1.00 96.25 291 TYR A CA 1
ATOM 2171 C C . TYR A 1 291 ? 5.838 1.438 -7.084 1.00 96.25 291 TYR A C 1
ATOM 2173 O O . TYR A 1 291 ? 5.662 1.979 -6.009 1.00 96.25 291 TYR A O 1
ATOM 2181 N N . MET A 1 292 ? 6.843 0.585 -7.309 1.00 95.31 292 MET A N 1
ATOM 2182 C CA . MET A 1 292 ? 7.862 0.197 -6.322 1.00 95.31 292 MET A CA 1
ATOM 2183 C C . MET A 1 292 ? 9.206 0.934 -6.502 1.00 95.31 292 MET A C 1
ATOM 2185 O O . MET A 1 292 ? 10.232 0.453 -6.031 1.00 95.31 292 MET A O 1
ATOM 2189 N N . ASP A 1 293 ? 9.216 2.065 -7.209 1.00 91.88 293 ASP A N 1
ATOM 2190 C CA . ASP A 1 293 ? 10.356 2.995 -7.298 1.00 91.88 293 ASP A CA 1
ATOM 2191 C C . ASP A 1 293 ? 10.004 4.310 -6.559 1.00 91.88 293 ASP A C 1
ATOM 2193 O O . ASP A 1 293 ? 8.867 4.479 -6.118 1.00 91.88 293 ASP A O 1
ATOM 2197 N N . TYR A 1 294 ? 10.944 5.251 -6.420 1.00 89.75 294 TYR A N 1
ATOM 2198 C CA . TYR A 1 294 ? 10.766 6.548 -5.732 1.00 89.75 294 TYR A CA 1
ATOM 2199 C C . TYR A 1 294 ? 10.580 7.740 -6.674 1.00 89.75 294 TYR A C 1
ATOM 2201 O O . TYR A 1 294 ? 10.831 8.896 -6.311 1.00 89.75 294 TYR A O 1
ATOM 2209 N N . VAL A 1 295 ? 10.110 7.475 -7.894 1.00 88.56 295 VAL A N 1
ATOM 2210 C CA . VAL A 1 295 ? 9.620 8.531 -8.784 1.00 88.56 295 VAL A CA 1
ATOM 2211 C C . VAL A 1 295 ? 8.470 9.300 -8.129 1.00 88.56 295 VAL A C 1
ATOM 2213 O O . VAL A 1 295 ? 7.813 8.813 -7.212 1.00 88.56 295 VAL A O 1
ATOM 2216 N N . ASP A 1 296 ? 8.213 10.518 -8.596 1.00 88.75 296 ASP A N 1
ATOM 2217 C CA . ASP A 1 296 ? 7.121 11.326 -8.049 1.00 88.75 296 ASP A CA 1
ATOM 2218 C C . ASP A 1 296 ? 5.768 10.608 -8.243 1.00 88.75 296 ASP A C 1
ATOM 2220 O O . ASP A 1 296 ? 5.566 9.941 -9.257 1.00 88.75 296 ASP A O 1
ATOM 2224 N N . ASP A 1 297 ? 4.829 10.791 -7.305 1.00 86.81 297 ASP A N 1
ATOM 2225 C CA . ASP A 1 297 ? 3.509 10.125 -7.250 1.00 86.81 297 ASP A CA 1
ATOM 2226 C C . ASP A 1 297 ? 2.823 10.059 -8.636 1.00 86.81 297 ASP A C 1
ATOM 2228 O O . ASP A 1 297 ? 2.562 8.979 -9.153 1.00 86.81 297 ASP A O 1
ATOM 2232 N N . GLY A 1 298 ? 2.669 11.198 -9.325 1.00 85.94 298 GLY A N 1
ATOM 2233 C CA . GLY A 1 298 ? 2.023 11.263 -10.650 1.00 85.94 298 GLY A CA 1
ATOM 2234 C C . GLY A 1 298 ? 2.809 10.646 -11.815 1.00 85.94 298 GLY A C 1
ATOM 2235 O O . GLY A 1 298 ? 2.385 10.724 -12.972 1.00 85.94 298 GLY A O 1
ATOM 2236 N N . CYS A 1 299 ? 3.965 10.059 -11.525 1.00 90.94 299 CYS A N 1
ATOM 2237 C CA . CYS A 1 299 ? 4.827 9.355 -12.458 1.00 90.94 299 CYS A CA 1
ATOM 2238 C C . CYS A 1 299 ? 4.935 7.867 -12.140 1.00 90.94 299 CYS A C 1
ATOM 2240 O O . CYS A 1 299 ? 5.533 7.148 -12.928 1.00 90.94 299 CYS A O 1
ATOM 2242 N N . MET A 1 300 ? 4.306 7.371 -11.075 1.00 92.75 300 MET A N 1
ATOM 2243 C CA . MET A 1 300 ? 4.104 5.940 -10.875 1.00 92.75 300 MET A CA 1
ATOM 2244 C C . MET A 1 300 ? 2.876 5.471 -11.669 1.00 92.75 300 MET A C 1
ATOM 2246 O O . MET A 1 300 ? 1.783 6.015 -11.527 1.00 92.75 300 MET A O 1
ATOM 2250 N N . ASP A 1 301 ? 3.018 4.453 -12.525 1.00 93.62 301 ASP A N 1
ATOM 2251 C CA . ASP A 1 301 ? 1.909 4.029 -13.395 1.00 93.62 301 ASP A CA 1
ATOM 2252 C C . ASP A 1 301 ? 1.700 2.518 -13.536 1.00 93.62 301 ASP A C 1
ATOM 2254 O O . ASP A 1 301 ? 0.712 2.108 -14.160 1.00 93.62 301 ASP A O 1
ATOM 2258 N N . ARG A 1 302 ? 2.586 1.674 -12.985 1.00 94.88 302 ARG A N 1
ATOM 2259 C CA . ARG A 1 302 ? 2.496 0.227 -13.215 1.00 94.88 302 ARG A CA 1
ATOM 2260 C C . ARG A 1 302 ? 3.071 -0.673 -12.136 1.00 94.88 302 ARG A C 1
ATOM 2262 O O . ARG A 1 302 ? 4.097 -0.383 -11.530 1.00 94.88 302 ARG A O 1
ATOM 2269 N N . PHE A 1 303 ? 2.449 -1.846 -12.053 1.00 97.50 303 PHE A N 1
ATOM 2270 C CA . PHE A 1 303 ? 3.102 -3.089 -11.660 1.00 97.50 303 PHE A CA 1
ATOM 2271 C C . PHE A 1 303 ? 3.436 -3.923 -12.901 1.00 97.50 303 PHE A C 1
ATOM 2273 O O . PHE A 1 303 ? 2.731 -3.857 -13.917 1.00 97.50 303 PHE A O 1
ATOM 2280 N N . THR A 1 304 ? 4.471 -4.751 -12.813 1.00 95.38 304 THR A N 1
ATOM 2281 C CA . THR A 1 304 ? 4.802 -5.746 -13.836 1.00 95.38 304 THR A CA 1
ATOM 2282 C C . THR A 1 304 ? 3.987 -7.040 -13.663 1.00 95.38 304 THR A C 1
ATOM 2284 O O . THR A 1 304 ? 3.427 -7.297 -12.589 1.00 95.38 304 THR A O 1
ATOM 2287 N N . PRO A 1 305 ? 3.880 -7.880 -14.709 1.00 94.06 305 PRO A N 1
ATOM 2288 C CA . PRO A 1 305 ? 3.293 -9.212 -14.586 1.00 94.06 305 PRO A CA 1
ATOM 2289 C C . PRO A 1 305 ? 3.898 -10.068 -13.463 1.00 94.06 305 PRO A C 1
ATOM 2291 O O . PRO A 1 305 ? 3.138 -10.684 -12.710 1.00 94.06 305 PRO A O 1
ATOM 2294 N N . ASP A 1 306 ? 5.224 -10.081 -13.299 1.00 93.12 306 ASP A N 1
ATOM 2295 C CA . ASP A 1 306 ? 5.851 -10.902 -12.258 1.00 93.12 306 ASP A CA 1
ATOM 2296 C C . ASP A 1 306 ? 5.711 -10.273 -10.857 1.00 93.12 306 ASP A C 1
ATOM 2298 O O . ASP A 1 306 ? 5.591 -11.014 -9.878 1.00 93.12 306 ASP A O 1
ATOM 2302 N N . GLN A 1 307 ? 5.588 -8.942 -10.727 1.00 96.56 307 GLN A N 1
ATOM 2303 C CA . GLN A 1 307 ? 5.154 -8.304 -9.471 1.00 96.56 307 GLN A CA 1
ATOM 2304 C C . GLN A 1 307 ? 3.731 -8.755 -9.095 1.00 96.56 307 GLN A C 1
ATOM 2306 O O . GLN A 1 307 ? 3.473 -9.144 -7.953 1.00 96.56 307 GLN A O 1
ATOM 2311 N N . ALA A 1 308 ? 2.799 -8.784 -10.056 1.00 96.25 308 ALA A N 1
ATOM 2312 C CA . ALA A 1 308 ? 1.443 -9.279 -9.811 1.00 96.25 308 ALA A CA 1
ATOM 2313 C C . ALA A 1 308 ? 1.436 -10.749 -9.348 1.00 96.25 308 ALA A C 1
ATOM 2315 O O . ALA A 1 308 ? 0.668 -11.108 -8.447 1.00 96.25 308 ALA A O 1
ATOM 2316 N N . GLN A 1 309 ? 2.312 -11.585 -9.916 1.00 93.44 309 GLN A N 1
ATOM 2317 C CA . GLN A 1 309 ? 2.479 -12.978 -9.498 1.00 93.44 309 GLN A CA 1
ATOM 2318 C C . GLN A 1 309 ? 3.107 -13.094 -8.100 1.00 93.44 309 GLN A C 1
ATOM 2320 O O . GLN A 1 309 ? 2.600 -13.847 -7.267 1.00 93.44 309 GLN A O 1
ATOM 2325 N N . ARG A 1 310 ? 4.149 -12.314 -7.790 1.00 94.50 310 ARG A N 1
ATOM 2326 C CA . ARG A 1 310 ? 4.781 -12.301 -6.461 1.00 94.50 310 ARG A CA 1
ATOM 2327 C C . ARG A 1 310 ? 3.794 -11.897 -5.364 1.00 94.50 310 ARG A C 1
ATOM 2329 O O . ARG A 1 310 ? 3.742 -12.546 -4.318 1.00 94.50 310 ARG A O 1
ATOM 2336 N N . MET A 1 311 ? 2.950 -10.895 -5.616 1.00 97.06 311 MET A N 1
ATOM 2337 C CA . MET A 1 311 ? 1.890 -10.510 -4.677 1.00 97.06 311 MET A CA 1
ATOM 2338 C C . MET A 1 311 ? 0.863 -11.629 -4.465 1.00 97.06 311 MET A C 1
ATOM 2340 O O . MET A 1 311 ? 0.419 -11.865 -3.340 1.00 97.06 311 MET A O 1
ATOM 2344 N N . ALA A 1 312 ? 0.488 -12.353 -5.524 1.00 94.38 312 ALA A N 1
ATOM 2345 C CA . ALA A 1 312 ? -0.389 -13.520 -5.419 1.00 94.38 312 ALA A CA 1
ATOM 2346 C C . ALA A 1 312 ? 0.231 -14.638 -4.562 1.00 94.38 312 ALA A C 1
ATOM 2348 O O . ALA A 1 312 ? -0.453 -15.223 -3.713 1.00 94.38 312 ALA A O 1
ATOM 2349 N N . ASP A 1 313 ? 1.520 -14.912 -4.749 1.00 92.38 313 ASP A N 1
ATOM 2350 C CA . ASP A 1 313 ? 2.267 -15.911 -3.984 1.00 92.38 313 ASP A CA 1
ATOM 2351 C C . ASP A 1 313 ? 2.335 -15.531 -2.505 1.00 92.38 313 ASP A C 1
ATOM 2353 O O . ASP A 1 313 ? 1.978 -16.320 -1.628 1.00 92.38 313 ASP A O 1
ATOM 2357 N N . SER A 1 314 ? 2.710 -14.287 -2.230 1.00 93.94 314 SER A N 1
ATOM 2358 C CA . SER A 1 314 ? 2.761 -13.719 -0.888 1.00 93.94 314 SER A CA 1
ATOM 2359 C C . SER A 1 314 ? 1.402 -13.743 -0.184 1.00 93.94 314 SER A C 1
ATOM 2361 O O . SER A 1 314 ? 1.291 -14.188 0.964 1.00 93.94 314 SER A O 1
ATOM 2363 N N . TRP A 1 315 ? 0.327 -13.384 -0.892 1.00 94.06 315 TRP A N 1
ATOM 2364 C CA . TRP A 1 315 ? -1.033 -13.500 -0.373 1.00 94.06 315 TRP A CA 1
ATOM 2365 C C . TRP A 1 315 ? -1.361 -14.937 0.045 1.00 94.06 315 TRP A C 1
ATOM 2367 O O . TRP A 1 315 ? -1.864 -15.177 1.147 1.00 94.06 315 TRP A O 1
ATOM 2377 N N . ALA A 1 316 ? -1.045 -15.913 -0.810 1.00 91.50 316 ALA A N 1
ATOM 2378 C CA . ALA A 1 316 ? -1.253 -17.315 -0.481 1.00 91.50 316 ALA A CA 1
ATOM 2379 C C . ALA A 1 316 ? -0.396 -17.766 0.709 1.00 91.50 316 ALA A C 1
ATOM 2381 O O . ALA A 1 316 ? -0.895 -18.499 1.561 1.00 91.50 316 ALA A O 1
ATOM 2382 N N . GLY A 1 317 ? 0.862 -17.327 0.774 1.00 90.06 317 GLY A N 1
ATOM 2383 C CA . GLY A 1 317 ? 1.832 -17.711 1.797 1.00 90.06 317 GLY A CA 1
ATOM 2384 C C . GLY 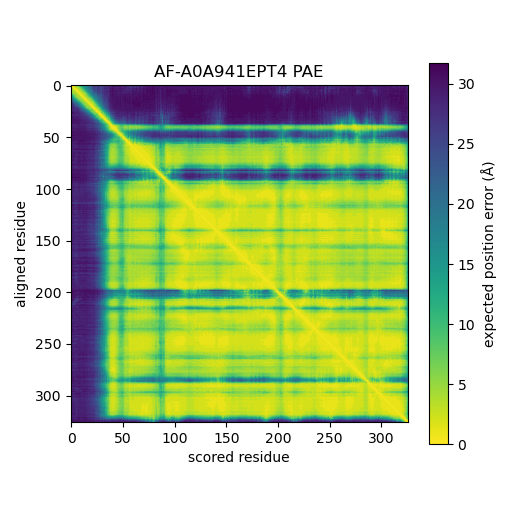A 1 317 ? 1.595 -17.089 3.175 1.00 90.06 317 GLY A C 1
ATOM 2385 O O . GLY A 1 317 ? 1.907 -17.711 4.185 1.00 90.06 317 GLY A O 1
ATOM 2386 N N . PHE A 1 318 ? 1.015 -15.900 3.274 1.00 91.56 318 PHE A N 1
ATOM 2387 C CA . PHE A 1 318 ? 0.992 -15.190 4.562 1.00 91.56 318 PHE A CA 1
ATOM 2388 C C . PHE A 1 318 ? -0.377 -14.655 4.946 1.00 91.56 318 PHE A C 1
ATOM 2390 O O . PHE A 1 318 ? -0.724 -14.615 6.125 1.00 91.56 318 PHE A O 1
ATOM 2397 N N . ARG A 1 319 ? -1.187 -14.294 3.953 1.00 92.00 319 ARG A N 1
ATOM 2398 C CA . ARG A 1 319 ? -2.431 -13.556 4.172 1.00 92.00 319 ARG A CA 1
ATOM 2399 C C . ARG A 1 319 ? -3.642 -14.477 4.226 1.00 92.00 319 ARG A C 1
ATOM 2401 O O . ARG A 1 319 ? -4.611 -14.175 4.914 1.00 92.00 319 ARG A O 1
ATOM 2408 N N . MET A 1 320 ? -3.601 -15.629 3.557 1.00 86.56 320 MET A N 1
ATOM 2409 C CA . MET A 1 320 ? -4.693 -16.596 3.644 1.00 86.56 320 MET A CA 1
ATOM 2410 C C . MET A 1 320 ? -4.723 -17.316 5.000 1.00 86.56 320 MET A C 1
ATOM 2412 O O . MET A 1 320 ? -3.676 -17.779 5.470 1.00 86.56 320 MET A O 1
ATOM 2416 N N . PRO A 1 321 ? -5.919 -17.497 5.602 1.00 78.50 321 PRO A N 1
ATOM 2417 C CA . PRO A 1 321 ? -6.060 -18.358 6.773 1.00 78.50 321 PRO A CA 1
ATOM 2418 C C . PRO A 1 321 ? -5.568 -19.772 6.439 1.00 78.50 321 PRO A C 1
ATOM 2420 O O . PRO A 1 321 ? -5.475 -20.143 5.276 1.00 78.50 321 PRO A O 1
ATOM 2423 N N . VAL A 1 322 ? -5.251 -20.603 7.423 1.00 71.88 322 VAL A N 1
ATOM 2424 C CA . VAL A 1 322 ? -5.063 -22.043 7.177 1.00 71.88 322 VAL A CA 1
ATOM 2425 C C . VAL A 1 322 ? -6.406 -22.722 7.463 1.00 71.88 322 VAL A C 1
ATOM 2427 O O . VAL A 1 322 ? -6.990 -22.434 8.511 1.00 71.88 322 VAL A O 1
ATOM 2430 N N . PRO A 1 323 ? -6.959 -23.572 6.574 1.00 69.25 323 PRO A N 1
ATOM 2431 C CA . PRO A 1 323 ? -8.189 -24.293 6.881 1.00 69.25 323 PRO A CA 1
ATOM 2432 C C . PRO A 1 323 ? -7.944 -25.179 8.108 1.00 69.25 323 PRO A C 1
ATOM 2434 O O . PRO A 1 323 ? -6.964 -25.920 8.150 1.00 69.25 323 PRO A O 1
ATOM 2437 N N . ASN A 1 324 ? -8.801 -25.093 9.127 1.00 62.00 324 ASN A N 1
ATOM 2438 C CA . ASN A 1 324 ? -8.647 -25.905 10.334 1.00 62.00 324 ASN A CA 1
ATOM 2439 C C . ASN A 1 324 ? -8.786 -27.404 9.998 1.00 62.00 324 ASN A C 1
ATOM 2441 O O . ASN A 1 324 ? -9.884 -27.846 9.660 1.00 62.00 324 ASN A O 1
ATOM 2445 N N . GLY A 1 325 ? -7.706 -28.176 10.174 1.00 52.91 325 GLY A N 1
ATOM 2446 C CA . GLY A 1 325 ? -7.717 -29.642 10.234 1.00 52.91 325 GLY A CA 1
ATOM 2447 C C . GLY A 1 325 ? -7.214 -30.374 8.984 1.00 52.91 325 GLY A C 1
ATOM 2448 O O . GLY A 1 325 ? -7.837 -30.327 7.924 1.00 52.91 325 GLY A O 1
ATOM 2449 N N . SER A 1 326 ? -6.146 -31.151 9.173 1.00 38.78 326 SER A N 1
ATOM 2450 C CA . SER A 1 326 ? -5.975 -32.472 8.559 1.00 38.78 326 SER A CA 1
ATOM 2451 C C . SER A 1 326 ? -5.884 -33.532 9.653 1.00 38.78 326 SER A C 1
ATOM 2453 O O . SER A 1 326 ? -5.366 -33.215 10.749 1.00 38.78 326 SER A O 1
#

Secondary structure (DSSP, 8-state):
----------------------------PPPP-----S--B----SS----SS-TTSPPHHHHHHHHHHHHHHHHHHTTTSTTEE--SSTT--EE-PPTT-EEEEEEEEEEE-TT-TTSSPPHHHHHHHHHHHHHHHH-BTTBPP-SEEEEE--TT-TTSEEE-HHHHHS-TTSHHHHHHHHHH--S-TTSEEEEEES--EETTEE-SEEEPPP-SS-GGG-SEEEEGGGSTT-GGGT--SHHHHHHHHHHTTPPPTTTTTTSTTTTS-SSSPPBSS---S---STT--BTTS-S-GGG--B--HHHHHHHHHHIIIIISPPPS--

InterPro domains:
  IPR008754 Peptidase M43, pregnancy-associated plasma-A [PF05572] (242-313)
  IPR008754 Peptidase M43, pregnancy-associated plasma-A [cd04275] (101-315)
  IPR024079 Metallopeptidase, catalytic domain superfamily [G3DSA:3.40.390.10] (100-321)

Nearest PDB structures (foldseek):
  8cd8-assembly1_A  TM=8.300E-01  e=7.364E-13  Methanosarcina acetivorans C2A
  3lun-assembly1_A  TM=7.652E-01  e=2.244E-13  Methanosarcina acetivorans
  3lum-assembly1_A  TM=7.784E-01  e=5.386E-13  Methanosarcina acetivorans
  2jih-assembly2_B  TM=5.909E-01  e=4.659E-04  Homo sapiens

pLDDT: mean 80.53, std 21.04, range [26.2, 98.81]

Solvent-accessible surface area (backbone atoms only — not comparable to full-atom values): 18533 Å² total; per-residue (Å²): 135,82,88,83,88,82,86,82,83,92,75,95,69,94,72,80,80,82,76,87,72,82,77,72,83,76,80,72,72,76,74,81,78,71,70,74,82,80,66,68,39,74,52,72,73,85,84,67,92,73,71,61,58,63,95,81,54,72,50,76,68,53,49,51,52,50,53,52,47,42,54,52,32,42,60,74,41,53,79,77,40,96,44,52,42,71,77,73,66,94,88,49,83,39,38,61,67,57,70,55,68,42,76,33,44,29,38,52,30,40,33,17,32,74,93,45,63,84,64,47,77,50,71,68,53,55,53,46,43,45,48,41,46,35,47,60,32,48,26,54,93,86,13,34,57,20,32,44,34,62,42,82,71,38,96,84,42,78,66,28,58,40,77,35,54,70,57,11,60,34,35,68,82,32,70,60,41,52,52,45,34,53,73,65,64,58,83,58,68,53,30,45,31,40,35,26,23,60,32,42,32,50,101,84,43,86,39,62,60,48,43,34,64,64,52,88,82,51,68,53,62,50,31,33,40,31,23,58,63,42,37,55,57,24,73,94,52,65,22,58,25,40,61,61,46,26,30,49,37,25,39,30,55,48,52,41,45,18,27,70,15,62,40,87,69,31,42,76,38,72,81,58,65,32,16,43,31,68,40,56,52,74,58,93,55,92,78,52,33,29,41,46,43,58,30,38,39,84,37,42,64,29,46,49,65,48,51,36,44,46,31,36,31,36,36,61,31,30,26,50,81,76,80,90,78,135

Radius of gyration: 26.11 Å; Cα contacts (8 Å, |Δi|>4): 590; chains: 1; bounding box: 66×55×98 Å

Mean predicted aligned error: 10.4 Å

Organism: NCBI:txid1508375